Protein AF-A0A2V9DRK5-F1 (afdb_monomer)

Secondary structure (DSSP, 8-state):
-HHHHHHHHHHHHHHHHHHHHHTTPPPPPGGG--HHHHHHHHHT-TTS-HIIIIIHHHHHHHHHHHHHHSTT---TTS--THHHHHHHHHHHHHHHHHHHHHHHGGGS-HHHHHHHHHHHHSPPPPSEEEETTEEEESS-SSHHHHHHHHHHHTTTS-EEHHHHHHHHHHTT--HHHHHHHHHHHTTTEEE-SSSEEEE-HHHHHHHHHHHHHHT-

Radius of gyration: 22.73 Å; Cα contacts (8 Å, |Δi|>4): 234; chains: 1; bounding box: 56×41×62 Å

pLDDT: mean 89.79, std 10.85, range [45.69, 98.06]

Foldseek 3Di:
DLVLLLVLLVLLLVLLCVLCVVLVHHADDDPVHDSVVSLVVLLPSVVDDCCSNPVLSVLSVVSNCLSPPPPPDCPVPDDPCVVVSSVSSLLSSLQSVLSVLVVCCVVDPVVVNVVSSCVSNDDDDPQWDADPNAIEGDLDPALLLRLLLNLLVPPPDWDALVVSLVSSVVNVDDSVRSVVSSVVCVVQWDDPVPRTTHGDPSSNVSNVVSVVVSVD

Structure (mmCIF, N/CA/C/O backbone):
data_AF-A0A2V9DRK5-F1
#
_entry.id   AF-A0A2V9DRK5-F1
#
loop_
_atom_site.group_PDB
_atom_site.id
_atom_site.type_symbol
_atom_site.label_atom_id
_atom_site.label_alt_id
_atom_site.label_comp_id
_atom_site.label_asym_id
_atom_site.label_entity_id
_atom_site.label_seq_id
_atom_site.pdbx_PDB_ins_code
_atom_site.Cartn_x
_atom_site.Cartn_y
_atom_site.Cartn_z
_atom_site.occupancy
_atom_site.B_iso_or_equiv
_atom_site.auth_seq_id
_atom_site.auth_comp_id
_atom_site.auth_asym_id
_atom_site.auth_atom_id
_atom_site.pdbx_PDB_model_num
ATOM 1 N N . TRP A 1 1 ? 6.934 -5.294 0.780 1.00 68.94 1 TRP A N 1
ATOM 2 C CA . TRP A 1 1 ? 5.684 -5.782 1.391 1.00 68.94 1 TRP A CA 1
ATOM 3 C C . TRP A 1 1 ? 5.664 -5.600 2.906 1.00 68.94 1 TRP A C 1
ATOM 5 O O . TRP A 1 1 ? 4.710 -5.016 3.409 1.00 68.94 1 TRP A O 1
ATOM 15 N N . ASP A 1 2 ? 6.739 -5.940 3.618 1.00 67.12 2 ASP A N 1
ATOM 16 C CA . ASP A 1 2 ? 6.848 -5.773 5.083 1.00 67.12 2 ASP A CA 1
ATOM 17 C C . ASP A 1 2 ? 6.562 -4.351 5.584 1.00 67.12 2 ASP A C 1
ATOM 19 O O . ASP A 1 2 ? 5.866 -4.155 6.580 1.00 67.12 2 ASP A O 1
ATOM 23 N N . ASP A 1 3 ? 7.032 -3.333 4.857 1.00 76.12 3 ASP A N 1
ATOM 24 C CA . ASP A 1 3 ? 6.756 -1.930 5.189 1.00 76.12 3 ASP A CA 1
ATOM 25 C C . ASP A 1 3 ? 5.251 -1.597 5.123 1.00 76.12 3 ASP A C 1
ATOM 27 O O . ASP A 1 3 ? 4.743 -0.833 5.946 1.00 76.12 3 ASP A O 1
ATOM 31 N N . ALA A 1 4 ? 4.500 -2.217 4.204 1.00 79.06 4 ALA A N 1
ATOM 32 C CA . ALA A 1 4 ? 3.048 -2.052 4.130 1.00 79.06 4 ALA A CA 1
ATOM 33 C C . ALA A 1 4 ? 2.350 -2.692 5.341 1.00 79.06 4 ALA A C 1
ATOM 35 O O . ALA A 1 4 ? 1.482 -2.056 5.941 1.00 79.06 4 ALA A O 1
ATOM 36 N N . ALA A 1 5 ? 2.770 -3.893 5.753 1.00 81.38 5 ALA A N 1
ATOM 37 C CA . ALA A 1 5 ? 2.249 -4.553 6.949 1.00 81.38 5 ALA A CA 1
ATOM 38 C C . ALA A 1 5 ? 2.547 -3.732 8.220 1.00 81.38 5 ALA A C 1
ATOM 40 O O . ALA A 1 5 ? 1.638 -3.421 8.993 1.00 81.38 5 ALA A O 1
ATOM 41 N N . ALA A 1 6 ? 3.789 -3.264 8.388 1.00 83.88 6 ALA A N 1
ATOM 42 C CA . ALA A 1 6 ? 4.190 -2.423 9.516 1.00 83.88 6 ALA A CA 1
ATOM 43 C C . ALA A 1 6 ? 3.396 -1.103 9.582 1.00 83.88 6 ALA A C 1
ATOM 45 O O . ALA A 1 6 ? 2.960 -0.673 10.657 1.00 83.88 6 ALA A O 1
ATOM 46 N N . LYS A 1 7 ? 3.167 -0.454 8.432 1.00 89.44 7 LYS A N 1
ATOM 47 C CA . LYS A 1 7 ? 2.310 0.739 8.329 1.00 89.44 7 LYS A CA 1
ATOM 48 C C . LYS A 1 7 ? 0.843 0.420 8.630 1.00 89.44 7 LYS A C 1
ATOM 50 O O . LYS A 1 7 ? 0.193 1.214 9.310 1.00 89.44 7 LYS A O 1
ATOM 55 N N . GLY A 1 8 ? 0.344 -0.741 8.206 1.00 91.44 8 GLY A N 1
ATOM 56 C CA . GLY A 1 8 ? -0.994 -1.234 8.538 1.00 91.44 8 GLY A CA 1
ATOM 57 C C . GLY A 1 8 ? -1.207 -1.400 10.044 1.00 91.44 8 GLY A C 1
ATOM 58 O O . GLY A 1 8 ? -2.211 -0.933 10.582 1.00 91.44 8 GLY A O 1
ATOM 59 N N . GLY A 1 9 ? -0.220 -1.947 10.761 1.00 91.62 9 GLY A N 1
ATOM 60 C CA . GLY A 1 9 ? -0.252 -2.028 12.226 1.00 91.62 9 GLY A CA 1
ATOM 61 C C . GLY A 1 9 ? -0.391 -0.652 12.892 1.00 91.62 9 GLY A C 1
ATOM 62 O O . GLY A 1 9 ? -1.268 -0.446 13.734 1.00 91.62 9 GLY A O 1
ATOM 63 N N . LYS A 1 10 ? 0.405 0.335 12.453 1.00 92.12 10 LYS A N 1
ATOM 64 C CA . LYS A 1 10 ? 0.316 1.727 12.943 1.00 92.12 10 LYS A CA 1
ATOM 65 C C . LYS A 1 10 ? -1.030 2.379 12.622 1.00 92.12 10 LYS A C 1
ATOM 67 O O . LYS A 1 10 ? -1.561 3.118 13.451 1.00 92.12 10 LYS A O 1
ATOM 72 N N . PHE A 1 11 ? -1.585 2.108 11.440 1.00 95.62 11 PHE A N 1
ATOM 73 C CA . PHE A 1 11 ? -2.920 2.566 11.067 1.00 95.62 11 PHE A CA 1
ATOM 74 C C . PHE A 1 11 ? -3.977 2.007 12.025 1.00 95.62 11 PHE A C 1
ATOM 76 O O . PHE A 1 11 ? -4.756 2.780 12.581 1.00 95.62 11 PHE A O 1
ATOM 83 N N . VAL A 1 12 ? -3.960 0.697 12.299 1.00 95.81 12 VAL A N 1
ATOM 84 C CA . VAL A 1 12 ? -4.888 0.078 13.256 1.00 95.81 12 VAL A CA 1
ATOM 85 C C . VAL A 1 12 ? -4.778 0.731 14.634 1.00 95.81 12 VAL A C 1
ATOM 87 O O . VAL A 1 12 ? -5.802 1.044 15.242 1.00 95.81 12 VAL A O 1
ATOM 90 N N . GLU A 1 13 ? -3.568 1.005 15.126 1.00 94.75 13 GLU A N 1
ATOM 91 C CA . GLU A 1 13 ? -3.419 1.713 16.397 1.00 94.75 13 GLU A CA 1
ATOM 92 C C . GLU A 1 13 ? -4.056 3.106 16.383 1.00 94.75 13 GLU A C 1
ATOM 94 O O . GLU A 1 13 ? -4.684 3.504 17.363 1.00 94.75 13 GLU A O 1
ATOM 99 N N . ALA A 1 14 ? -3.893 3.860 15.296 1.00 96.19 14 ALA A N 1
ATOM 100 C CA . ALA A 1 14 ? -4.499 5.180 15.163 1.00 96.19 14 ALA A CA 1
ATOM 101 C C . ALA A 1 14 ? -6.033 5.096 15.180 1.00 96.19 14 ALA A C 1
ATOM 103 O O . ALA A 1 14 ? -6.677 5.868 15.893 1.00 96.19 14 ALA A O 1
ATOM 104 N N . VAL A 1 15 ? -6.611 4.116 14.477 1.00 97.31 15 VAL A N 1
ATOM 105 C CA . VAL A 1 15 ? -8.060 3.865 14.486 1.00 97.31 15 VAL A CA 1
ATOM 106 C C . VAL A 1 15 ? -8.539 3.505 15.891 1.00 97.31 15 VAL A C 1
ATOM 108 O O . VAL A 1 15 ? -9.501 4.096 16.372 1.00 97.31 15 VAL A O 1
ATOM 111 N N . MET A 1 16 ? -7.853 2.601 16.597 1.00 96.62 16 MET A N 1
ATOM 112 C CA . MET A 1 16 ? -8.236 2.217 17.962 1.00 96.62 16 MET A CA 1
ATOM 113 C C . MET A 1 16 ? -8.159 3.388 18.940 1.00 96.62 16 MET A C 1
ATOM 115 O O . MET A 1 16 ? -9.061 3.552 19.756 1.00 96.62 16 MET A O 1
ATOM 119 N N . LYS A 1 17 ? -7.143 4.250 18.828 1.00 96.00 17 LYS A N 1
ATOM 120 C CA . LYS A 1 17 ? -7.058 5.491 19.615 1.00 96.00 17 LYS A CA 1
ATOM 121 C C . LYS A 1 17 ? -8.235 6.423 19.317 1.00 96.00 17 LYS A C 1
ATOM 123 O O . LYS A 1 17 ? -8.829 6.952 20.252 1.00 96.00 17 LYS A O 1
ATOM 128 N N . ALA A 1 18 ? -8.599 6.594 18.045 1.00 96.00 18 ALA A N 1
ATOM 129 C CA . ALA A 1 18 ? -9.729 7.430 17.645 1.00 96.00 18 ALA A CA 1
ATOM 130 C C . ALA A 1 18 ? -11.066 6.890 18.177 1.00 96.00 18 ALA A C 1
ATOM 132 O O . ALA A 1 18 ? -11.845 7.649 18.753 1.00 96.00 18 ALA A O 1
ATOM 133 N N . LEU A 1 19 ? -11.315 5.581 18.048 1.00 96.12 19 LEU A N 1
ATOM 134 C CA . LEU A 1 19 ? -12.522 4.952 18.590 1.00 96.12 19 LEU A CA 1
ATOM 135 C C . LEU A 1 19 ? -12.565 5.021 20.121 1.00 96.12 19 LEU A C 1
ATOM 137 O O . LEU A 1 19 ? -13.629 5.261 20.680 1.00 96.12 19 LEU A O 1
ATOM 141 N N . TRP A 1 20 ? -11.422 4.865 20.794 1.00 96.50 20 TRP A N 1
ATOM 142 C CA . TRP A 1 20 ? -11.323 4.965 22.252 1.00 96.50 20 TRP A CA 1
ATOM 143 C C . TRP A 1 20 ? -11.716 6.354 22.769 1.00 96.50 20 TRP A C 1
ATOM 145 O O . TRP A 1 20 ? -12.521 6.476 23.689 1.00 96.50 20 TRP A O 1
ATOM 155 N N . VAL A 1 21 ? -11.217 7.409 22.117 1.00 96.25 21 VAL A N 1
ATOM 156 C CA . VAL A 1 21 ? -11.625 8.790 22.418 1.00 96.25 21 VAL A CA 1
ATOM 157 C C . VAL A 1 21 ? -13.104 9.005 22.101 1.00 96.25 21 VAL A C 1
ATOM 159 O O . VAL A 1 21 ? -13.814 9.632 22.884 1.00 96.25 21 VAL A O 1
ATOM 162 N N . PHE A 1 22 ? -13.593 8.464 20.982 1.00 94.88 22 PHE A N 1
ATOM 163 C CA . PHE A 1 22 ? -14.999 8.585 20.594 1.00 94.88 22 PHE A CA 1
ATOM 164 C C . PHE A 1 22 ? -15.952 7.960 21.623 1.00 94.88 22 PHE A C 1
ATOM 166 O O . PHE A 1 22 ? -17.026 8.508 21.865 1.00 94.88 22 PHE A O 1
ATOM 173 N N . VAL A 1 23 ? -15.556 6.857 22.269 1.00 95.62 23 VAL A N 1
ATOM 174 C CA . VAL A 1 23 ? -16.352 6.243 23.346 1.00 95.62 23 VAL A CA 1
ATOM 175 C C . VAL A 1 23 ? -16.212 6.944 24.705 1.00 95.62 23 VAL A C 1
ATOM 177 O O . VAL A 1 23 ? -16.750 6.463 25.703 1.00 95.62 23 VAL A O 1
ATOM 180 N N . GLY A 1 24 ? -15.537 8.097 24.741 1.00 94.88 24 GLY A N 1
ATOM 181 C CA . GLY A 1 24 ? -15.413 8.966 25.911 1.00 94.88 24 GLY A CA 1
ATOM 182 C C . GLY A 1 24 ? -14.248 8.630 26.841 1.00 94.88 24 GLY A C 1
ATOM 183 O O . GLY A 1 24 ? -14.149 9.224 27.913 1.00 94.88 24 GLY A O 1
ATOM 184 N N . ASP A 1 25 ? -13.362 7.708 26.458 1.00 95.56 25 ASP A N 1
ATOM 185 C CA . ASP A 1 25 ? -12.227 7.308 27.285 1.00 95.56 25 ASP A CA 1
ATOM 186 C C . ASP A 1 25 ? -10.927 8.038 26.895 1.00 95.56 25 ASP A C 1
ATOM 188 O O . ASP A 1 25 ? -10.762 8.581 25.801 1.00 95.56 25 ASP A O 1
ATOM 192 N N . THR A 1 26 ? -9.951 8.042 27.807 1.00 94.75 26 THR A N 1
ATOM 193 C CA . THR A 1 26 ? -8.624 8.636 27.571 1.00 94.75 26 THR A CA 1
ATOM 194 C C . THR A 1 26 ? -7.626 7.573 27.126 1.00 94.75 26 THR A C 1
ATOM 196 O O . THR A 1 26 ? -7.505 6.521 27.755 1.00 94.75 26 THR A O 1
ATOM 199 N N . VAL A 1 27 ? -6.880 7.848 26.053 1.00 93.75 27 VAL A N 1
ATOM 200 C CA . VAL A 1 27 ? -5.883 6.916 25.503 1.00 93.75 27 VAL A CA 1
ATOM 201 C C . VAL A 1 27 ? -4.754 6.669 26.518 1.00 93.75 27 VAL A C 1
ATOM 203 O O . VAL A 1 27 ? -4.094 7.629 26.933 1.00 93.75 27 VAL A O 1
ATOM 206 N N . PRO A 1 28 ? -4.471 5.403 26.892 1.00 91.56 28 PRO A N 1
ATOM 207 C CA . PRO A 1 28 ? -3.333 5.071 27.744 1.00 91.56 28 PRO A CA 1
ATOM 208 C C . PRO A 1 28 ? -2.002 5.485 27.102 1.00 91.56 28 PRO A C 1
ATOM 210 O O . PRO A 1 28 ? -1.814 5.352 25.893 1.00 91.56 28 PRO A O 1
ATOM 213 N N . LYS A 1 29 ? -1.051 5.968 27.907 1.00 90.00 29 LYS A N 1
ATOM 214 C CA . LYS A 1 29 ? 0.260 6.429 27.419 1.00 90.00 29 LYS A CA 1
ATOM 215 C C . LYS A 1 29 ? 1.316 5.322 27.474 1.00 90.00 29 LYS A C 1
ATOM 217 O O . LYS A 1 29 ? 1.324 4.490 28.382 1.00 90.00 29 LYS A O 1
ATOM 222 N N . GLY A 1 30 ? 2.262 5.364 26.536 1.00 86.12 30 GLY A N 1
ATOM 223 C CA . GLY A 1 30 ? 3.444 4.498 26.529 1.00 86.12 30 GLY A CA 1
ATOM 224 C C . GLY A 1 30 ? 3.096 3.006 26.553 1.00 86.12 30 GLY A C 1
ATOM 225 O O . GLY A 1 30 ? 2.190 2.562 25.855 1.00 86.12 30 GLY A O 1
ATOM 226 N N . LYS A 1 31 ? 3.798 2.235 27.393 1.00 85.25 31 LYS A N 1
ATOM 227 C CA . LYS A 1 31 ? 3.650 0.769 27.500 1.00 85.25 31 LYS A CA 1
ATOM 228 C C . LYS A 1 31 ? 2.278 0.297 28.008 1.00 85.25 31 LYS A C 1
ATOM 230 O O . LYS A 1 31 ? 1.982 -0.891 27.921 1.00 85.25 31 LYS A O 1
ATOM 235 N N . ALA A 1 32 ? 1.457 1.196 28.554 1.00 87.25 32 ALA A N 1
ATOM 236 C CA . ALA A 1 32 ? 0.099 0.861 28.980 1.00 87.25 32 ALA A CA 1
ATOM 237 C C . ALA A 1 32 ? -0.864 0.708 27.790 1.00 87.25 32 ALA A C 1
ATOM 239 O O . ALA A 1 32 ? -1.898 0.054 27.920 1.00 87.25 32 ALA A O 1
ATOM 240 N N . TYR A 1 33 ? -0.536 1.290 26.631 1.00 91.44 33 TYR A N 1
ATOM 241 C CA . TYR A 1 33 ? -1.340 1.145 25.425 1.00 91.44 33 TYR A CA 1
ATOM 242 C C . TYR A 1 33 ? -1.210 -0.270 24.852 1.00 91.44 33 TYR A C 1
ATOM 244 O O . TYR A 1 33 ? -0.110 -0.733 24.553 1.00 91.44 33 TYR A O 1
ATOM 252 N N . LYS A 1 34 ? -2.348 -0.946 24.666 1.00 91.31 34 LYS A N 1
ATOM 253 C CA . LYS A 1 34 ? -2.433 -2.258 24.015 1.00 91.31 34 LYS A CA 1
ATOM 254 C C . LYS A 1 34 ? -3.659 -2.289 23.107 1.00 91.31 34 LYS A C 1
ATOM 256 O O . LYS A 1 34 ? -4.781 -2.286 23.611 1.00 91.31 34 LYS A O 1
ATOM 261 N N . ALA A 1 35 ? -3.448 -2.349 21.790 1.00 90.75 35 ALA A N 1
ATOM 262 C CA . ALA A 1 35 ? -4.527 -2.303 20.799 1.00 90.75 35 ALA A CA 1
ATOM 263 C C . ALA A 1 35 ? -5.592 -3.391 21.036 1.00 90.75 35 ALA A C 1
ATOM 265 O O . ALA A 1 35 ? -6.774 -3.073 21.096 1.00 90.75 35 ALA A O 1
ATOM 266 N N . GLY A 1 36 ? -5.175 -4.641 21.282 1.00 91.50 36 GLY A N 1
ATOM 267 C CA . GLY A 1 36 ? -6.102 -5.744 21.573 1.00 91.50 36 GLY A CA 1
ATOM 268 C C . GLY A 1 36 ? -6.971 -5.509 22.815 1.00 91.50 36 GLY A C 1
ATOM 269 O O . GLY A 1 36 ? -8.172 -5.736 22.770 1.00 91.50 36 GLY A O 1
ATOM 270 N N . SER A 1 37 ? -6.398 -4.954 23.890 1.00 92.69 37 SER A N 1
ATOM 271 C CA . SER A 1 37 ? -7.159 -4.632 25.110 1.00 92.69 37 SER A CA 1
ATOM 272 C C . SER A 1 37 ? -8.201 -3.537 24.865 1.00 92.69 37 SER A C 1
ATOM 274 O O . SER A 1 37 ? -9.320 -3.622 25.362 1.00 92.69 37 SER A O 1
ATOM 276 N N . ILE A 1 38 ? -7.858 -2.525 24.064 1.00 94.69 38 ILE A N 1
ATOM 277 C CA . ILE A 1 38 ? -8.803 -1.476 23.662 1.00 94.69 38 ILE A CA 1
ATOM 278 C C . ILE A 1 38 ? -9.940 -2.066 22.821 1.00 94.69 38 ILE A C 1
ATOM 280 O O . ILE A 1 38 ? -11.097 -1.745 23.078 1.00 94.69 38 ILE A O 1
ATOM 284 N N . MET A 1 39 ? -9.639 -2.956 21.868 1.00 94.81 39 MET A N 1
ATOM 285 C CA . MET A 1 39 ? -10.661 -3.640 21.061 1.00 94.81 39 MET A CA 1
ATOM 286 C C . MET A 1 39 ? -11.663 -4.395 21.945 1.00 94.81 39 MET A C 1
ATOM 288 O O . MET A 1 39 ? -12.872 -4.262 21.754 1.00 94.81 39 MET A O 1
ATOM 292 N N . ASP A 1 40 ? -11.169 -5.139 22.937 1.00 95.25 40 ASP A N 1
ATOM 293 C CA . ASP A 1 40 ? -12.010 -5.923 23.848 1.00 95.25 40 ASP A CA 1
ATOM 294 C C . ASP A 1 40 ? -12.864 -5.029 24.756 1.00 95.25 40 ASP A C 1
ATOM 296 O O . ASP A 1 40 ? -14.047 -5.292 24.975 1.00 95.25 40 ASP A O 1
ATOM 300 N N . GLN A 1 41 ? -12.301 -3.920 25.237 1.00 95.62 41 GLN A N 1
ATOM 301 C CA . GLN A 1 41 ? -13.032 -2.971 26.075 1.00 95.62 41 GLN A CA 1
ATOM 302 C C . GLN A 1 41 ? -14.116 -2.227 25.286 1.00 95.62 41 GLN A C 1
ATOM 304 O O . GLN A 1 41 ? -15.250 -2.122 25.759 1.00 95.62 41 GLN A O 1
ATOM 309 N N . ILE A 1 42 ? -13.815 -1.767 24.067 1.00 95.81 42 ILE A N 1
ATOM 310 C CA . ILE A 1 42 ? -14.774 -1.094 23.175 1.00 95.81 42 ILE A CA 1
ATOM 311 C C . ILE A 1 42 ? -15.986 -1.991 22.883 1.00 95.81 42 ILE A C 1
ATOM 313 O O . ILE A 1 42 ? -17.120 -1.503 22.873 1.00 95.81 42 ILE A O 1
ATOM 317 N N . ALA A 1 43 ? -15.781 -3.302 22.721 1.00 95.44 43 ALA A N 1
ATOM 318 C CA . ALA A 1 43 ? -16.864 -4.251 22.470 1.00 95.44 43 ALA A CA 1
ATOM 319 C C . ALA A 1 43 ? -17.947 -4.234 23.566 1.00 95.44 43 ALA A C 1
ATOM 321 O O . ALA A 1 43 ? -19.134 -4.400 23.263 1.00 95.44 43 ALA A O 1
ATOM 322 N N . SER A 1 44 ? -17.557 -3.961 24.818 1.00 94.69 44 SER A N 1
ATOM 323 C CA . SER A 1 44 ? -18.460 -3.924 25.977 1.00 94.69 44 SER A CA 1
ATOM 324 C C . SER A 1 44 ? -19.235 -2.608 26.149 1.00 94.69 44 SER A C 1
ATOM 326 O O . SER A 1 44 ? -20.158 -2.538 26.959 1.00 94.69 44 SER A O 1
ATOM 328 N N . LYS A 1 45 ? -18.926 -1.559 25.373 1.00 95.19 45 LYS A N 1
ATOM 329 C CA . LYS A 1 45 ? -19.517 -0.214 25.513 1.00 95.19 45 LYS A CA 1
ATOM 330 C C . LYS A 1 45 ? -20.933 -0.107 24.925 1.00 95.19 45 LYS A C 1
ATOM 332 O O . LYS A 1 45 ? -21.168 0.736 24.073 1.00 95.19 45 LYS A O 1
ATOM 337 N N . ALA A 1 46 ? -21.887 -0.934 25.358 1.00 93.81 46 ALA A N 1
ATOM 338 C CA . ALA A 1 46 ? -23.202 -1.160 24.727 1.00 93.81 46 ALA A CA 1
ATOM 339 C C . ALA A 1 46 ? -24.006 0.085 24.275 1.00 93.81 46 ALA A C 1
ATOM 341 O O . ALA A 1 46 ? -24.802 -0.026 23.347 1.00 93.81 46 ALA A O 1
ATOM 342 N N . ALA A 1 47 ? -23.777 1.261 24.872 1.00 95.31 47 ALA A N 1
ATOM 343 C CA . ALA A 1 47 ? -24.380 2.534 24.467 1.00 95.31 47 ALA A CA 1
ATOM 344 C C . ALA A 1 47 ? -23.995 3.010 23.046 1.00 95.31 47 ALA A C 1
ATOM 346 O O . ALA A 1 47 ? -24.676 3.867 22.485 1.00 95.31 47 ALA A O 1
ATOM 347 N N . PHE A 1 48 ? -22.920 2.482 22.454 1.00 95.81 48 PHE A N 1
ATOM 348 C CA . PHE A 1 48 ? -22.450 2.889 21.126 1.00 95.81 48 PHE A CA 1
ATOM 349 C C . PHE A 1 48 ? -22.962 1.963 20.006 1.00 95.81 48 PHE A C 1
ATOM 351 O O . PHE A 1 48 ? -23.328 0.814 20.260 1.00 95.81 48 PHE A O 1
ATOM 358 N N . PRO A 1 49 ? -22.984 2.408 18.738 1.00 94.69 49 PRO A N 1
ATOM 359 C CA . PRO A 1 49 ? -23.412 1.571 17.618 1.00 94.69 49 PRO A CA 1
ATOM 360 C C . PRO A 1 49 ? -22.514 0.346 17.402 1.00 94.69 49 PRO A C 1
ATOM 362 O O . PRO A 1 49 ? -21.307 0.391 17.645 1.00 94.69 49 PRO A O 1
ATOM 365 N N . GLU A 1 50 ? -23.081 -0.734 16.860 1.00 94.88 50 GLU A N 1
ATOM 366 C CA . GLU A 1 50 ? -22.347 -1.978 16.591 1.00 94.88 50 GLU A CA 1
ATOM 367 C C . GLU A 1 50 ? -21.122 -1.771 15.694 1.00 94.88 50 GLU A C 1
ATOM 369 O O . GLU A 1 50 ? -20.062 -2.326 15.975 1.00 94.88 50 GLU A O 1
ATOM 374 N N . ARG A 1 51 ? -21.220 -0.905 14.678 1.00 94.62 51 ARG A N 1
ATOM 375 C CA . ARG A 1 51 ? -20.090 -0.609 13.784 1.00 94.62 51 ARG A CA 1
ATOM 376 C C . ARG A 1 51 ? -18.849 -0.091 14.518 1.00 94.62 51 ARG A C 1
ATOM 378 O O . ARG A 1 51 ? -17.733 -0.438 14.147 1.00 94.62 51 ARG A O 1
ATOM 385 N N . ILE A 1 52 ? -19.054 0.681 15.589 1.00 95.81 52 ILE A N 1
ATOM 386 C CA . ILE A 1 52 ? -17.994 1.231 16.446 1.00 95.81 52 ILE A CA 1
ATOM 387 C C . ILE A 1 52 ? -17.479 0.178 17.421 1.00 95.81 52 ILE A C 1
ATOM 389 O O . ILE A 1 52 ? -16.279 0.097 17.660 1.00 95.81 52 ILE A O 1
ATOM 393 N N . ARG A 1 53 ? -18.383 -0.633 17.978 1.00 96.25 53 ARG A N 1
ATOM 394 C CA . ARG A 1 53 ? -18.042 -1.602 19.024 1.00 96.25 53 ARG A CA 1
ATOM 395 C C . ARG A 1 53 ? -17.429 -2.890 18.504 1.00 96.25 53 ARG A C 1
ATOM 397 O O . ARG A 1 53 ? -16.580 -3.468 19.169 1.00 96.25 53 ARG A O 1
ATOM 404 N N . LEU A 1 54 ? -17.909 -3.369 17.361 1.00 96.31 54 LEU A N 1
ATOM 405 C CA . LEU A 1 54 ? -17.647 -4.714 16.862 1.00 96.31 54 LEU A CA 1
ATOM 406 C C . LEU A 1 54 ? -17.094 -4.692 15.441 1.00 96.31 54 LEU A C 1
ATOM 408 O O . LEU A 1 54 ? -16.025 -5.249 15.221 1.00 96.31 54 LEU A O 1
ATOM 412 N N . THR A 1 55 ? -17.776 -4.060 14.482 1.00 97.06 55 THR A N 1
ATOM 413 C CA . THR A 1 55 ? -17.425 -4.216 13.059 1.00 97.06 55 THR A CA 1
ATOM 414 C C . THR A 1 55 ? -16.036 -3.665 12.734 1.00 97.06 55 THR A C 1
ATOM 416 O O . THR A 1 55 ? -15.184 -4.420 12.265 1.00 97.06 55 THR A O 1
ATOM 419 N N . ILE A 1 56 ? -15.770 -2.386 13.035 1.00 97.44 56 ILE A N 1
ATOM 420 C CA . ILE A 1 56 ? -14.447 -1.786 12.806 1.00 97.44 56 ILE A CA 1
ATOM 421 C C . ILE A 1 56 ? -13.373 -2.482 13.667 1.00 97.44 56 ILE A C 1
ATOM 423 O O . ILE A 1 56 ? -12.365 -2.907 13.100 1.00 97.44 56 ILE A O 1
ATOM 427 N N . PRO A 1 57 ? -13.556 -2.687 14.992 1.00 97.50 57 PRO A N 1
ATOM 428 C CA . PRO A 1 57 ? -12.548 -3.365 15.810 1.00 97.50 57 PRO A CA 1
ATOM 429 C C . PRO A 1 57 ? -12.203 -4.788 15.359 1.00 97.50 57 PRO A C 1
ATOM 431 O O . PRO A 1 57 ? -11.035 -5.162 15.408 1.00 97.50 57 PRO A O 1
ATOM 434 N N . ARG A 1 58 ? -13.172 -5.584 14.883 1.00 97.50 58 ARG A N 1
ATOM 435 C CA . ARG A 1 58 ? -12.913 -6.944 14.373 1.00 97.50 58 ARG A CA 1
ATOM 436 C C . ARG A 1 58 ? -12.100 -6.928 13.081 1.00 97.50 58 ARG A C 1
ATOM 438 O O . ARG A 1 58 ? -11.163 -7.712 12.959 1.00 97.50 58 ARG A O 1
ATOM 445 N N . ALA A 1 59 ? -12.408 -6.016 12.157 1.00 97.56 59 ALA A N 1
ATOM 446 C CA . ALA A 1 59 ? -11.606 -5.822 10.950 1.00 97.56 59 ALA A CA 1
ATOM 447 C C . ALA A 1 59 ? -10.169 -5.395 11.304 1.00 97.56 59 ALA A C 1
ATOM 449 O O . ALA A 1 59 ? -9.198 -5.969 10.812 1.00 97.56 59 ALA A O 1
ATOM 450 N N . CYS A 1 60 ? -10.028 -4.448 12.235 1.00 96.69 60 CYS A N 1
ATOM 451 C CA . CYS A 1 60 ? -8.733 -4.021 12.751 1.00 96.69 60 CYS A CA 1
ATOM 452 C C . CYS A 1 60 ? -7.955 -5.156 13.427 1.00 96.69 60 CYS A C 1
ATOM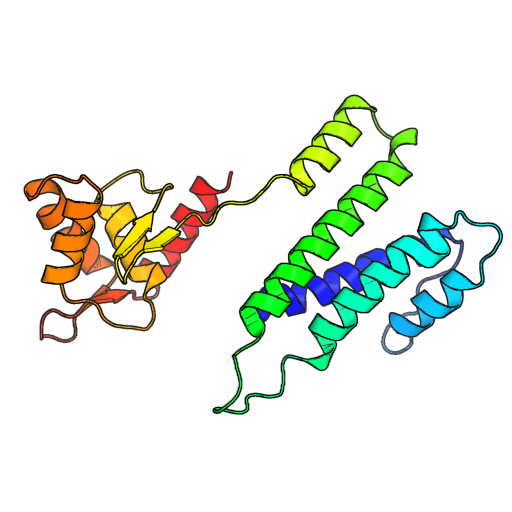 454 O O . CYS A 1 60 ? -6.750 -5.249 13.219 1.00 96.69 60 CYS A O 1
ATOM 456 N N . ARG A 1 61 ? -8.614 -6.022 14.206 1.00 95.69 61 ARG A N 1
ATOM 457 C CA . ARG A 1 61 ? -7.980 -7.182 14.851 1.00 95.69 61 ARG A CA 1
ATOM 458 C C . ARG A 1 61 ? -7.358 -8.116 13.819 1.00 95.69 61 ARG A C 1
ATOM 460 O O . ARG A 1 61 ? -6.182 -8.435 13.939 1.00 95.69 61 ARG A O 1
ATOM 467 N N . PHE A 1 62 ? -8.117 -8.472 12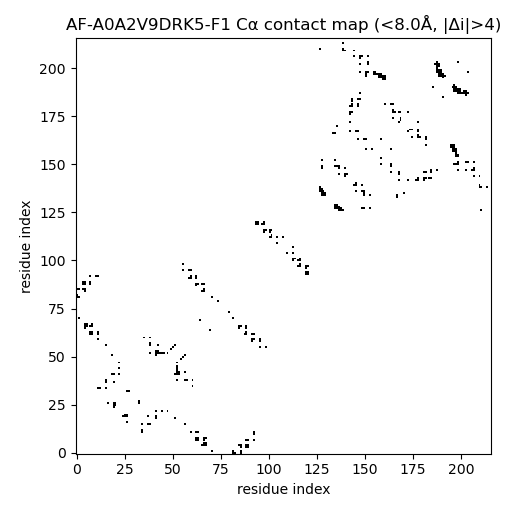.784 1.00 94.94 62 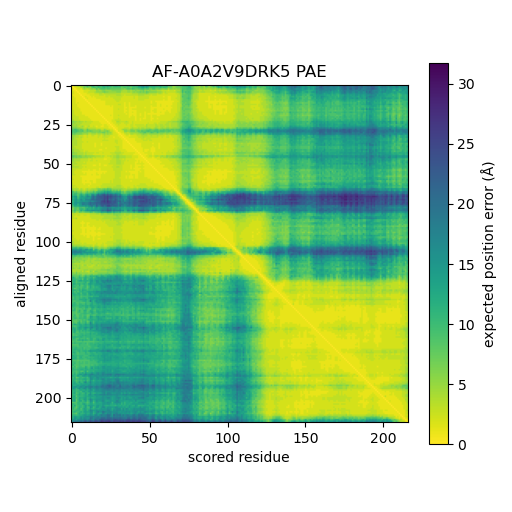PHE A N 1
ATOM 468 C CA . PHE A 1 62 ? -7.633 -9.327 11.702 1.00 94.94 62 PHE A CA 1
ATOM 469 C C . PHE A 1 62 ? -6.394 -8.737 11.004 1.00 94.94 62 PHE A C 1
ATOM 471 O O . PHE A 1 62 ? -5.367 -9.405 10.905 1.00 94.94 62 PHE A O 1
ATOM 478 N N . ALA A 1 63 ? -6.444 -7.464 10.594 1.00 93.62 63 ALA A N 1
ATOM 479 C CA . ALA A 1 63 ? -5.297 -6.810 9.958 1.00 93.62 63 ALA A CA 1
ATOM 480 C C . ALA A 1 63 ? -4.087 -6.680 10.901 1.00 93.62 63 ALA A C 1
ATOM 482 O O . ALA A 1 63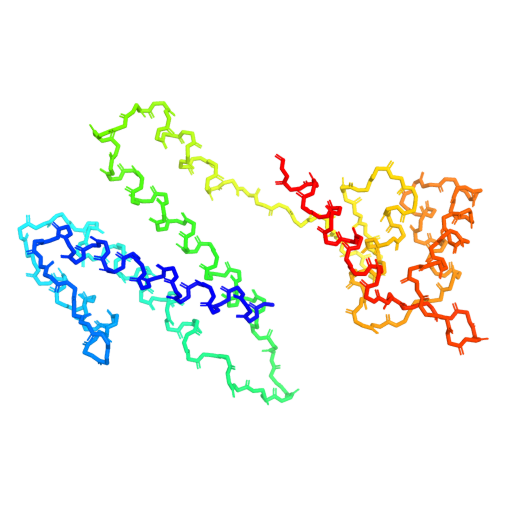 ? -2.945 -6.841 10.474 1.00 93.62 63 ALA A O 1
ATOM 483 N N . TYR A 1 64 ? -4.328 -6.394 12.182 1.00 91.81 64 TYR A N 1
ATOM 484 C CA . TYR A 1 64 ? -3.267 -6.229 13.171 1.00 91.81 64 TYR A CA 1
ATOM 485 C C . TYR A 1 64 ? -2.553 -7.542 13.474 1.00 91.81 64 TYR A C 1
ATOM 487 O O . TYR A 1 64 ? -1.334 -7.542 13.555 1.00 91.81 64 TYR A O 1
ATOM 495 N N . GLU A 1 65 ? -3.282 -8.654 13.596 1.00 89.25 65 GLU A N 1
ATOM 496 C CA . GLU A 1 65 ? -2.690 -9.974 13.843 1.00 89.25 65 GLU A CA 1
ATOM 497 C C . GLU A 1 65 ? -1.784 -10.421 12.691 1.00 89.25 65 GLU A C 1
ATOM 499 O O . GLU A 1 65 ? -0.711 -10.969 12.940 1.00 89.25 65 GLU A O 1
ATOM 504 N N . ILE A 1 66 ? -2.166 -10.135 11.443 1.00 88.12 66 ILE A N 1
ATOM 505 C CA . ILE A 1 66 ? -1.311 -10.374 10.274 1.00 88.12 66 ILE A CA 1
ATOM 506 C C . ILE A 1 66 ? -0.060 -9.491 10.351 1.00 88.12 66 ILE A C 1
ATOM 508 O O . ILE A 1 66 ? 1.061 -9.997 10.327 1.00 88.12 66 ILE A O 1
ATOM 512 N N . ALA A 1 67 ? -0.244 -8.180 10.536 1.00 82.25 67 ALA A N 1
ATOM 513 C CA . ALA A 1 67 ? 0.852 -7.216 10.588 1.00 82.25 67 ALA A CA 1
ATOM 514 C C . ALA A 1 67 ? 1.830 -7.438 11.757 1.00 82.25 67 ALA A C 1
ATOM 516 O O . ALA A 1 67 ? 3.013 -7.128 11.627 1.00 82.25 67 ALA A O 1
ATOM 517 N N . SER A 1 68 ? 1.355 -7.935 12.904 1.00 74.75 68 SER A N 1
ATOM 518 C CA . SER A 1 68 ? 2.162 -8.077 14.120 1.00 74.75 68 SER A CA 1
ATOM 519 C C . SER A 1 68 ? 2.821 -9.444 14.273 1.00 74.75 68 SER A C 1
ATOM 521 O O . SER A 1 68 ? 3.875 -9.522 14.897 1.00 74.75 68 SER A O 1
ATOM 523 N N . ASN A 1 69 ? 2.206 -10.519 13.763 1.00 69.00 69 ASN A N 1
ATOM 524 C CA . ASN A 1 69 ? 2.605 -11.888 14.117 1.00 69.00 69 ASN A CA 1
ATOM 525 C C . ASN A 1 69 ? 3.281 -12.664 12.980 1.00 69.00 69 ASN A C 1
ATOM 527 O O . ASN A 1 69 ? 3.837 -13.727 13.250 1.00 69.00 69 ASN A O 1
ATOM 531 N N . ARG A 1 70 ? 3.229 -12.182 11.730 1.00 67.31 70 ARG A N 1
ATOM 532 C CA . ARG A 1 70 ? 3.697 -12.954 10.562 1.00 67.31 70 ARG A CA 1
ATOM 533 C C . ARG A 1 70 ? 5.007 -12.483 9.930 1.00 67.31 70 ARG A C 1
ATOM 535 O O . ARG A 1 70 ? 5.598 -13.235 9.174 1.00 67.31 70 ARG A O 1
ATOM 542 N N . GLY A 1 71 ? 5.548 -11.330 10.322 1.00 56.06 71 GLY A N 1
ATOM 543 C CA . GLY A 1 71 ? 6.790 -10.786 9.745 1.00 56.06 71 GLY A CA 1
ATOM 544 C C . GLY A 1 71 ? 8.113 -11.405 10.230 1.00 56.06 71 GLY A C 1
ATOM 545 O O . GLY A 1 71 ? 9.137 -10.745 10.111 1.00 56.06 71 GLY A O 1
ATOM 546 N N . ALA A 1 72 ? 8.121 -12.595 10.852 1.00 45.69 72 ALA A N 1
ATOM 547 C CA . ALA A 1 72 ? 9.318 -13.130 11.530 1.00 45.69 72 ALA A CA 1
ATOM 548 C C . ALA A 1 72 ? 9.648 -14.615 11.275 1.00 45.69 72 ALA A C 1
ATOM 550 O O . ALA A 1 72 ? 10.636 -15.107 11.821 1.00 45.69 72 ALA A O 1
ATOM 551 N N . ARG A 1 73 ? 8.858 -15.347 10.478 1.00 49.56 73 ARG A N 1
ATOM 552 C CA . ARG A 1 73 ? 9.169 -16.740 10.111 1.00 49.56 73 ARG A CA 1
ATOM 553 C C . ARG A 1 73 ? 9.533 -16.809 8.635 1.00 49.56 73 ARG A C 1
ATOM 555 O O . ARG A 1 73 ? 8.661 -16.898 7.784 1.00 49.56 73 ARG A O 1
ATOM 562 N N . HIS A 1 74 ? 10.830 -16.723 8.359 1.00 50.44 74 HIS A N 1
ATOM 563 C CA . HIS A 1 74 ? 11.395 -17.056 7.057 1.00 50.44 74 HIS A CA 1
ATOM 564 C C . HIS A 1 74 ? 11.799 -18.532 7.083 1.00 50.44 74 HIS A C 1
ATOM 566 O O . HIS A 1 74 ? 12.961 -18.844 7.338 1.00 50.44 74 HIS A O 1
ATOM 572 N N . ASP A 1 75 ? 10.843 -19.436 6.880 1.00 53.78 75 ASP A N 1
ATOM 573 C CA . ASP A 1 75 ? 11.178 -20.807 6.499 1.00 53.78 75 ASP A CA 1
ATOM 574 C C . ASP A 1 75 ? 11.374 -20.825 4.980 1.00 53.78 75 ASP A C 1
ATOM 576 O O . ASP A 1 75 ? 10.482 -20.454 4.221 1.00 53.78 75 ASP A O 1
ATOM 580 N N . ALA A 1 76 ? 12.577 -21.196 4.535 1.00 54.00 76 ALA A N 1
ATOM 581 C CA . ALA A 1 76 ? 12.983 -21.123 3.127 1.00 54.00 76 ALA A CA 1
ATOM 582 C C . ALA A 1 76 ? 12.169 -22.045 2.194 1.00 54.00 76 ALA A C 1
ATOM 584 O O . ALA A 1 76 ? 12.204 -21.859 0.980 1.00 54.00 76 ALA A O 1
ATOM 585 N N . ASP A 1 77 ? 11.434 -23.002 2.768 1.00 56.00 77 ASP A N 1
ATOM 586 C CA . ASP A 1 77 ? 10.602 -23.977 2.059 1.00 56.00 77 ASP A CA 1
ATOM 587 C C . ASP A 1 77 ? 9.096 -23.622 2.086 1.00 56.00 77 ASP A C 1
ATOM 589 O O . ASP A 1 77 ? 8.269 -24.397 1.601 1.00 56.00 77 ASP A O 1
ATOM 593 N N . GLU A 1 78 ? 8.711 -22.468 2.649 1.00 61.44 78 GLU A N 1
ATOM 594 C CA . GLU A 1 78 ? 7.320 -21.999 2.693 1.00 61.44 78 GLU A CA 1
ATOM 595 C C . GLU A 1 78 ? 7.035 -20.908 1.648 1.00 61.44 78 GLU A C 1
ATOM 597 O O . GLU A 1 78 ? 7.915 -20.166 1.212 1.00 61.44 78 GLU A O 1
ATOM 602 N N . ILE A 1 79 ? 5.766 -20.793 1.239 1.00 62.03 79 ILE A N 1
ATOM 603 C CA . ILE A 1 79 ? 5.317 -19.708 0.358 1.00 62.03 79 ILE A CA 1
ATOM 604 C C . ILE A 1 79 ? 5.504 -18.385 1.100 1.00 62.03 79 ILE A C 1
ATOM 606 O O . ILE A 1 79 ? 4.924 -18.187 2.170 1.00 62.03 79 ILE A O 1
ATOM 610 N N . GLU A 1 80 ? 6.259 -17.459 0.506 1.00 61.84 80 GLU A N 1
ATOM 611 C CA . GLU A 1 80 ? 6.445 -16.116 1.046 1.00 61.84 80 GLU A CA 1
ATOM 612 C C . GLU A 1 80 ? 5.105 -15.358 1.035 1.00 61.84 80 GLU A C 1
ATOM 614 O O . GLU A 1 80 ? 4.703 -14.727 0.060 1.00 61.84 80 GLU A O 1
ATOM 619 N N . ALA A 1 81 ? 4.380 -15.437 2.152 1.00 66.44 81 ALA A N 1
ATOM 620 C CA . ALA A 1 81 ? 3.047 -14.865 2.326 1.00 66.44 81 ALA A CA 1
ATOM 621 C C . ALA A 1 81 ? 3.027 -13.325 2.344 1.00 66.44 81 ALA A C 1
ATOM 623 O O . ALA A 1 81 ? 1.958 -12.733 2.486 1.00 66.44 81 ALA A O 1
ATOM 624 N N . ASN A 1 82 ? 4.176 -12.663 2.186 1.00 73.31 82 ASN A N 1
ATOM 625 C CA . ASN A 1 82 ? 4.336 -11.223 2.364 1.00 73.31 82 ASN A CA 1
ATOM 626 C C . ASN A 1 82 ? 3.438 -10.399 1.429 1.00 73.31 82 ASN A C 1
ATOM 628 O O . ASN A 1 82 ? 2.841 -9.415 1.868 1.00 73.31 82 ASN A O 1
ATOM 632 N N . GLU A 1 83 ? 3.292 -10.798 0.162 1.00 77.38 83 GLU A N 1
ATOM 633 C CA . GLU A 1 83 ? 2.385 -10.125 -0.777 1.00 77.38 83 GLU A CA 1
ATOM 634 C C . GLU A 1 83 ? 0.909 -10.356 -0.419 1.00 77.38 83 GLU A C 1
ATOM 636 O O . GLU A 1 83 ? 0.123 -9.405 -0.393 1.00 77.38 83 GLU A O 1
ATOM 641 N N . MET A 1 84 ? 0.532 -11.594 -0.087 1.00 83.44 84 MET A N 1
ATOM 642 C CA . MET A 1 84 ? -0.831 -11.945 0.331 1.00 83.44 84 MET A CA 1
ATOM 643 C C . MET A 1 84 ? -1.242 -11.158 1.585 1.00 83.44 84 MET A C 1
ATOM 645 O O . MET A 1 84 ? -2.304 -10.527 1.620 1.00 83.44 84 MET A O 1
ATOM 649 N N . ASP A 1 85 ? -0.378 -11.163 2.597 1.00 86.75 85 ASP A N 1
ATOM 650 C CA . ASP A 1 85 ? -0.585 -10.497 3.877 1.00 86.75 85 ASP A CA 1
ATOM 651 C C . ASP A 1 85 ? -0.636 -8.972 3.697 1.00 86.75 85 ASP A C 1
ATOM 653 O O . ASP A 1 85 ? -1.539 -8.306 4.211 1.00 86.75 85 ASP A O 1
ATOM 657 N N . ALA A 1 86 ? 0.271 -8.391 2.908 1.00 84.69 86 ALA A N 1
ATOM 658 C CA . ALA A 1 86 ? 0.242 -6.959 2.634 1.00 84.69 86 ALA A CA 1
ATOM 659 C C . ALA A 1 86 ? -1.005 -6.544 1.838 1.00 84.69 86 ALA A C 1
ATOM 661 O O . ALA A 1 86 ? -1.620 -5.522 2.156 1.00 84.69 86 ALA A O 1
ATOM 662 N N . THR A 1 87 ? -1.418 -7.342 0.850 1.00 86.81 87 THR A N 1
ATOM 663 C CA . THR A 1 87 ? -2.619 -7.085 0.044 1.00 86.81 87 THR A CA 1
ATOM 664 C C . THR A 1 87 ? -3.862 -7.035 0.923 1.00 86.81 87 THR A C 1
ATOM 666 O O . THR A 1 87 ? -4.634 -6.071 0.858 1.00 86.81 87 THR A O 1
ATOM 669 N N . VAL A 1 88 ? -4.044 -8.027 1.801 1.00 91.25 88 VAL A N 1
ATOM 670 C CA . VAL A 1 88 ? -5.225 -8.070 2.667 1.00 91.25 88 VAL A CA 1
ATOM 671 C C . VAL A 1 88 ? -5.191 -6.974 3.736 1.00 91.25 88 VAL A C 1
ATOM 673 O O . VAL A 1 88 ? -6.217 -6.340 3.988 1.00 91.25 88 VAL A O 1
ATOM 676 N N . VAL A 1 89 ? -4.024 -6.670 4.315 1.00 92.12 89 VAL A N 1
ATOM 677 C CA . VAL A 1 89 ? -3.879 -5.581 5.294 1.00 92.12 89 VAL A CA 1
ATOM 678 C C . VAL A 1 89 ? -4.228 -4.233 4.664 1.00 92.12 89 VAL A C 1
ATOM 680 O O . VAL A 1 89 ? -4.997 -3.470 5.253 1.00 92.12 89 VAL A O 1
ATOM 683 N N . VAL A 1 90 ? -3.728 -3.939 3.459 1.00 91.00 90 VAL A N 1
ATOM 684 C CA . VAL A 1 90 ? -4.032 -2.686 2.747 1.00 91.00 90 VAL A CA 1
ATOM 685 C C . VAL A 1 90 ? -5.523 -2.587 2.422 1.00 91.00 90 VAL A C 1
ATOM 687 O O . VAL A 1 90 ? -6.131 -1.546 2.683 1.00 91.00 90 VAL A O 1
ATOM 690 N N . ALA A 1 91 ? -6.128 -3.665 1.917 1.00 92.94 91 ALA A N 1
ATOM 691 C CA . ALA A 1 91 ? -7.554 -3.698 1.598 1.00 92.94 91 ALA A CA 1
ATOM 692 C C . ALA A 1 91 ? -8.430 -3.466 2.841 1.00 92.94 91 ALA A C 1
ATOM 694 O O . ALA A 1 91 ? -9.363 -2.661 2.808 1.00 92.94 91 ALA A O 1
ATOM 695 N N . VAL A 1 92 ? -8.099 -4.107 3.966 1.00 95.88 92 VAL A N 1
ATOM 696 C CA . VAL A 1 92 ? -8.819 -3.924 5.234 1.00 95.88 92 VAL A CA 1
ATOM 697 C C . VAL A 1 92 ? -8.637 -2.507 5.776 1.00 95.88 92 VAL A C 1
ATOM 699 O O . VAL A 1 92 ? -9.609 -1.911 6.236 1.00 95.88 92 VAL A O 1
ATOM 702 N N . CYS A 1 93 ? -7.437 -1.925 5.692 1.00 95.50 93 CYS A N 1
ATOM 703 C CA . CYS A 1 93 ? -7.208 -0.541 6.118 1.00 95.50 93 CYS A CA 1
ATOM 704 C C . CYS A 1 93 ? -8.036 0.457 5.293 1.00 95.50 93 CYS A C 1
ATOM 706 O O . CYS A 1 93 ? -8.650 1.363 5.862 1.00 95.50 93 CYS A O 1
ATOM 708 N N . ALA A 1 94 ? -8.096 0.275 3.969 1.00 94.75 94 ALA A N 1
ATOM 709 C CA . ALA A 1 94 ? -8.918 1.100 3.086 1.00 94.75 94 ALA A CA 1
ATOM 710 C C . ALA A 1 94 ? -10.409 0.992 3.437 1.00 94.75 94 ALA A C 1
ATOM 712 O O . ALA A 1 94 ? -11.083 2.014 3.583 1.00 94.75 94 ALA A O 1
ATOM 713 N N . TRP A 1 95 ? -10.898 -0.232 3.658 1.00 96.88 95 TRP A N 1
ATOM 714 C CA . TRP A 1 95 ? -12.277 -0.476 4.075 1.00 96.88 95 TRP A CA 1
ATOM 715 C C . TRP A 1 95 ? -12.594 0.161 5.436 1.00 96.88 95 TRP A C 1
ATOM 717 O O . TRP A 1 95 ? -13.601 0.851 5.571 1.00 96.88 95 TRP A O 1
ATOM 727 N N . VAL A 1 96 ? -11.716 0.006 6.435 1.00 97.44 96 VAL A N 1
ATOM 728 C CA . VAL A 1 96 ? -11.881 0.621 7.764 1.00 97.44 96 VAL A CA 1
ATOM 729 C C . VAL A 1 96 ? -11.955 2.143 7.659 1.00 97.44 96 VAL A C 1
ATOM 731 O O . VAL A 1 96 ? -12.820 2.758 8.281 1.00 97.44 96 VAL A O 1
ATOM 734 N N . LEU A 1 97 ? -11.085 2.764 6.860 1.00 95.50 97 LEU A N 1
ATOM 735 C CA . LEU A 1 97 ? -11.112 4.212 6.668 1.00 95.50 97 LEU A CA 1
ATOM 736 C C . LEU A 1 97 ? -12.405 4.665 5.975 1.00 95.50 97 LEU A C 1
ATOM 738 O O . LEU A 1 97 ? -13.009 5.653 6.393 1.00 95.50 97 LEU A O 1
ATOM 742 N N . ALA A 1 98 ? -12.861 3.926 4.961 1.00 94.31 98 ALA A N 1
ATOM 743 C CA . ALA A 1 98 ? -14.129 4.193 4.290 1.00 94.31 98 ALA A CA 1
ATOM 744 C C . ALA A 1 98 ? -15.315 4.087 5.265 1.00 94.31 98 ALA A C 1
ATOM 746 O O . ALA A 1 98 ? -16.200 4.944 5.269 1.00 94.31 98 ALA A O 1
ATOM 747 N N . GLU A 1 99 ? -15.298 3.092 6.150 1.00 95.19 99 GLU A N 1
ATOM 748 C CA . GLU A 1 99 ? -16.313 2.891 7.181 1.00 95.19 99 GLU A CA 1
ATOM 749 C C . GLU A 1 99 ? -16.313 4.032 8.216 1.00 95.19 99 GLU A C 1
ATOM 751 O O . GLU A 1 99 ? -17.374 4.539 8.586 1.00 95.19 99 GLU A O 1
ATOM 756 N N . MET A 1 100 ? -15.136 4.517 8.625 1.00 93.94 100 MET A N 1
ATOM 757 C CA . MET A 1 100 ? -15.015 5.693 9.497 1.00 93.94 100 MET A CA 1
ATOM 758 C C . MET A 1 100 ? -15.562 6.966 8.837 1.00 93.94 100 MET A C 1
ATOM 760 O O . MET A 1 100 ? -16.283 7.725 9.486 1.00 93.94 100 MET A O 1
ATOM 764 N N . VAL A 1 101 ? -15.267 7.196 7.553 1.00 92.44 101 VAL A N 1
ATOM 765 C CA . VAL A 1 101 ? -15.795 8.345 6.791 1.00 92.44 101 VAL A CA 1
ATOM 766 C C . VAL A 1 101 ? -17.312 8.243 6.638 1.00 92.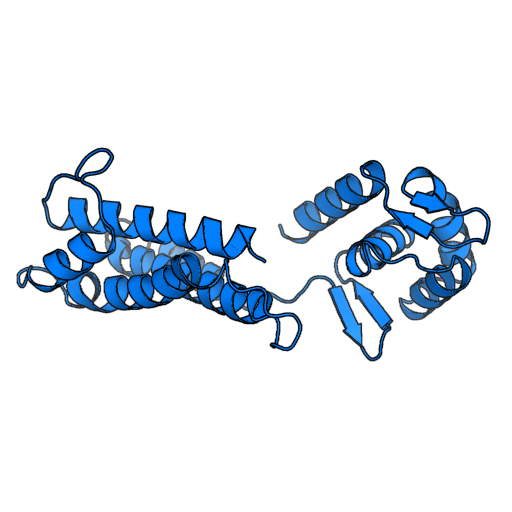44 101 VAL A C 1
ATOM 768 O O . VAL A 1 101 ? -18.023 9.214 6.897 1.00 92.44 101 VAL A O 1
ATOM 771 N N . SER A 1 102 ? -17.818 7.057 6.292 1.00 90.50 102 SER A N 1
ATOM 772 C CA . SER A 1 102 ? -19.253 6.762 6.222 1.00 90.50 102 SER A CA 1
ATOM 773 C C . SER A 1 102 ? -19.953 7.030 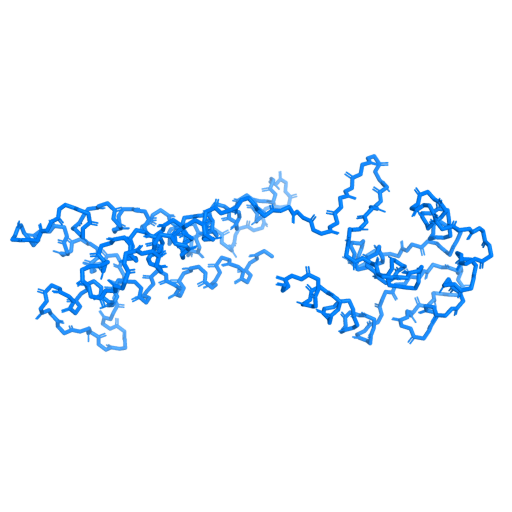7.558 1.00 90.50 102 SER A C 1
ATOM 775 O O . SER A 1 102 ? -21.051 7.581 7.594 1.00 90.50 102 SER A O 1
ATOM 777 N N . PHE A 1 103 ? -19.321 6.693 8.684 1.00 90.12 103 PHE A N 1
ATOM 778 C CA . PHE A 1 103 ? -19.857 7.001 10.008 1.00 90.12 103 PHE A CA 1
ATOM 779 C C . PHE A 1 103 ? -19.854 8.499 10.324 1.00 90.12 103 PHE A C 1
ATOM 781 O O . PHE A 1 103 ? -20.845 9.027 10.832 1.00 90.12 103 PHE A O 1
ATOM 788 N N . ALA A 1 104 ? -18.767 9.190 9.986 1.00 86.75 104 ALA A N 1
ATOM 789 C CA . ALA A 1 104 ? -18.584 10.613 10.248 1.00 86.75 104 ALA A CA 1
ATOM 790 C C . ALA A 1 104 ? -19.358 11.531 9.282 1.00 86.75 104 ALA A C 1
ATOM 792 O O . ALA A 1 104 ? -19.329 12.749 9.459 1.00 86.75 104 ALA A O 1
ATOM 793 N N . GLN A 1 105 ? -20.080 10.982 8.293 1.00 81.25 105 GLN A N 1
ATOM 794 C CA . GLN A 1 105 ? -20.698 11.760 7.213 1.00 81.25 105 GLN A CA 1
ATOM 795 C C . GLN A 1 105 ? -21.615 12.893 7.691 1.00 81.25 105 GLN A C 1
ATOM 797 O O . GLN A 1 105 ? -21.782 13.873 6.983 1.00 81.25 105 GLN A O 1
ATOM 802 N N . LYS A 1 106 ? -22.218 12.786 8.886 1.00 75.19 106 LYS A N 1
ATOM 803 C CA . LYS A 1 106 ? -23.126 13.820 9.411 1.00 75.19 106 LYS A CA 1
ATOM 804 C C . LYS A 1 106 ? -22.406 15.141 9.719 1.00 75.19 106 LYS A C 1
ATOM 806 O O . LYS A 1 106 ? -23.074 16.157 9.866 1.00 75.19 106 LYS A O 1
ATOM 811 N N . GLY A 1 107 ? -21.075 15.124 9.823 1.00 72.38 107 GLY A N 1
ATOM 812 C CA . GLY A 1 107 ? -20.225 16.312 9.936 1.00 72.38 107 GLY A CA 1
ATOM 813 C C . GLY A 1 107 ? -19.567 16.739 8.617 1.00 72.38 107 GLY A C 1
ATOM 814 O O . GLY A 1 107 ? -18.722 17.630 8.629 1.00 72.38 107 GLY A O 1
ATOM 815 N N . LEU A 1 108 ? -19.909 16.098 7.495 1.00 69.81 108 LEU A N 1
ATOM 816 C CA . LEU A 1 108 ? -19.357 16.361 6.167 1.00 69.81 108 LEU A CA 1
ATOM 817 C C . LEU A 1 108 ? -20.480 16.666 5.170 1.00 69.81 108 LEU A C 1
ATOM 819 O O . LEU A 1 108 ? -21.641 16.325 5.379 1.00 69.81 108 LEU A O 1
ATOM 823 N N . ASP A 1 109 ? -20.113 17.270 4.044 1.00 82.56 109 ASP A N 1
ATOM 824 C CA . ASP A 1 109 ? -20.963 17.233 2.857 1.00 82.56 109 ASP A CA 1
ATOM 825 C C . ASP A 1 109 ? -21.110 15.777 2.371 1.00 82.56 109 ASP A C 1
ATOM 827 O O . ASP A 1 109 ? -20.121 15.046 2.247 1.00 82.56 109 ASP A O 1
ATOM 831 N N . LEU A 1 110 ? -22.348 15.355 2.097 1.00 86.69 110 LEU A N 1
ATOM 832 C CA . LEU A 1 110 ? -22.672 13.981 1.711 1.00 86.69 110 LEU A CA 1
ATOM 833 C C . LEU A 1 110 ? -21.996 13.588 0.391 1.00 86.69 110 LEU A C 1
ATOM 835 O O . LEU A 1 110 ? -21.500 12.466 0.267 1.00 86.69 110 LEU A O 1
ATOM 839 N N . ALA A 1 111 ? -21.940 14.506 -0.580 1.00 86.25 111 ALA A N 1
ATOM 840 C CA . ALA A 1 111 ? -21.286 14.243 -1.860 1.00 86.25 111 ALA A CA 1
ATOM 841 C C . ALA A 1 111 ? -19.775 14.039 -1.672 1.00 86.25 111 ALA A C 1
ATOM 843 O O . ALA A 1 111 ? -19.201 13.094 -2.220 1.00 86.25 111 ALA A O 1
ATOM 844 N N . ARG A 1 112 ? -19.145 14.856 -0.822 1.00 86.38 112 ARG A N 1
ATOM 845 C CA . ARG A 1 112 ? -17.738 14.690 -0.438 1.00 86.38 112 ARG A CA 1
ATOM 846 C C . ARG A 1 112 ? -17.465 13.385 0.313 1.00 86.38 112 ARG A C 1
ATOM 848 O O . ARG A 1 112 ? -16.468 12.727 0.034 1.00 86.38 112 ARG A O 1
ATOM 855 N N . ALA A 1 113 ? -18.315 12.991 1.259 1.00 87.06 113 ALA A N 1
ATOM 856 C CA . ALA A 1 113 ? -18.139 11.727 1.978 1.00 87.06 113 ALA A CA 1
ATOM 857 C C . ALA A 1 113 ? -18.223 10.527 1.019 1.00 87.06 113 ALA A C 1
ATOM 859 O O . ALA A 1 113 ? -17.383 9.626 1.074 1.00 87.06 113 ALA A O 1
ATOM 860 N N . LYS A 1 114 ? -19.187 10.556 0.090 1.00 86.38 114 LYS A N 1
ATOM 861 C CA . LYS A 1 114 ? -19.352 9.527 -0.940 1.00 86.38 114 LYS A CA 1
ATOM 862 C C . LYS A 1 114 ? -18.133 9.431 -1.860 1.00 86.38 114 LYS A C 1
ATOM 864 O O . LYS A 1 114 ? -17.638 8.328 -2.067 1.00 86.38 114 LYS A O 1
ATOM 869 N N . SER A 1 115 ? -17.605 10.556 -2.346 1.00 88.75 115 SER A N 1
ATOM 870 C CA . SER A 1 115 ? -16.438 10.542 -3.241 1.00 88.75 115 SER A CA 1
ATOM 871 C C . SER A 1 115 ? -15.175 9.996 -2.565 1.00 88.75 115 SER A C 1
ATOM 873 O O . SER A 1 115 ? -14.395 9.290 -3.206 1.00 88.75 115 SER A O 1
ATOM 875 N N . ILE A 1 116 ? -14.995 10.256 -1.264 1.00 88.50 116 ILE A N 1
ATOM 876 C CA . ILE A 1 116 ? -13.895 9.687 -0.473 1.00 88.50 116 ILE A CA 1
ATOM 877 C C . ILE A 1 116 ? -14.055 8.170 -0.337 1.00 88.50 116 ILE A C 1
ATOM 879 O O . ILE A 1 116 ? -13.105 7.435 -0.599 1.00 88.50 116 ILE A O 1
ATOM 883 N N . VAL A 1 117 ? -15.245 7.693 0.045 1.00 89.31 117 VAL A N 1
ATOM 884 C CA . VAL A 1 117 ? -15.527 6.254 0.184 1.00 89.31 117 VAL A CA 1
ATOM 885 C C . VAL A 1 117 ? -15.309 5.526 -1.140 1.00 89.31 117 VAL A C 1
ATOM 887 O O . VAL A 1 117 ? -14.613 4.514 -1.178 1.00 89.31 117 VAL A O 1
ATOM 890 N N . GLU A 1 118 ? -15.847 6.063 -2.235 1.00 88.31 118 GLU A N 1
ATOM 891 C CA . GLU A 1 118 ? -15.653 5.499 -3.569 1.00 88.31 118 GLU A CA 1
ATOM 892 C C . GLU A 1 118 ? -14.172 5.471 -3.942 1.00 88.31 118 GLU A C 1
ATOM 894 O O . GLU A 1 118 ? -13.688 4.438 -4.387 1.00 88.31 118 GLU A O 1
ATOM 899 N N . GLY A 1 119 ? -13.432 6.560 -3.707 1.00 86.94 119 GLY A N 1
ATOM 900 C CA . GLY A 1 119 ? -11.994 6.640 -3.971 1.00 86.94 119 GLY A CA 1
ATOM 901 C C . GLY A 1 119 ? -11.164 5.611 -3.202 1.00 86.94 119 GLY A C 1
ATOM 902 O O . GLY A 1 119 ? -10.263 5.006 -3.780 1.00 86.94 119 GLY A O 1
ATOM 903 N N . LEU A 1 120 ? -11.488 5.365 -1.929 1.00 87.75 120 LEU A N 1
ATOM 904 C CA . LEU A 1 120 ? -10.811 4.359 -1.102 1.00 87.75 120 LEU A CA 1
ATOM 905 C C . LEU A 1 120 ? -11.059 2.929 -1.588 1.00 87.75 120 LEU A C 1
ATOM 907 O O . LEU A 1 120 ? -10.178 2.084 -1.455 1.00 87.75 120 LEU A O 1
ATOM 911 N N . MET A 1 121 ? -12.237 2.677 -2.159 1.00 88.62 121 MET A N 1
ATOM 912 C CA . MET A 1 121 ? -12.656 1.356 -2.625 1.00 88.62 121 MET A CA 1
ATOM 913 C C . MET A 1 121 ? -12.393 1.108 -4.115 1.00 88.62 121 MET A C 1
ATOM 915 O O . MET A 1 121 ? -12.702 0.021 -4.612 1.00 88.62 121 MET A O 1
ATOM 919 N N . ARG A 1 122 ? -11.834 2.079 -4.852 1.00 84.81 122 ARG A N 1
ATOM 920 C CA . ARG A 1 122 ? -11.453 1.869 -6.256 1.00 84.81 122 ARG A CA 1
ATOM 921 C C . ARG A 1 122 ? -10.424 0.750 -6.358 1.00 84.81 122 ARG A C 1
ATOM 923 O O . ARG A 1 122 ? -9.469 0.690 -5.584 1.00 84.81 122 ARG A O 1
ATOM 930 N N . ARG A 1 123 ? -10.598 -0.105 -7.371 1.00 75.38 123 ARG A N 1
ATOM 931 C CA . ARG A 1 123 ? -9.575 -1.079 -7.756 1.00 75.38 123 ARG A CA 1
ATOM 932 C C . ARG A 1 123 ? -8.302 -0.326 -8.120 1.00 75.38 123 ARG A C 1
ATOM 934 O O . ARG A 1 123 ? -8.345 0.611 -8.913 1.00 75.38 123 ARG A O 1
ATOM 941 N N . ARG A 1 124 ? -7.194 -0.743 -7.518 1.00 72.31 124 ARG A N 1
ATOM 942 C CA . ARG A 1 124 ? -5.858 -0.297 -7.897 1.00 72.31 124 ARG A CA 1
ATOM 943 C C . ARG A 1 124 ? -5.296 -1.346 -8.836 1.00 72.31 124 ARG A C 1
ATOM 945 O O . ARG A 1 124 ? -5.245 -2.514 -8.460 1.00 72.31 124 ARG A O 1
ATOM 952 N N . TYR A 1 125 ? -4.935 -0.927 -10.038 1.00 75.38 125 TYR A N 1
ATOM 953 C CA . TYR A 1 125 ? -4.192 -1.771 -10.959 1.00 75.38 125 TYR A CA 1
ATOM 954 C C . TYR A 1 125 ? -2.700 -1.580 -10.676 1.00 75.38 125 TYR A C 1
ATOM 956 O O . TYR A 1 125 ? -2.285 -0.450 -10.387 1.00 75.38 125 TYR A O 1
ATOM 964 N N . PRO A 1 126 ? -1.899 -2.655 -10.681 1.00 80.12 126 PRO A N 1
ATOM 965 C CA . PRO A 1 126 ? -0.452 -2.528 -10.716 1.00 80.12 126 PRO A CA 1
ATOM 966 C C . PRO A 1 126 ? -0.038 -1.619 -11.880 1.00 80.12 126 PRO A C 1
ATOM 968 O O . PRO A 1 126 ? -0.581 -1.726 -12.969 1.00 80.12 126 PRO A O 1
ATOM 971 N N . PHE A 1 127 ? 0.926 -0.723 -11.668 1.00 87.19 127 PHE A N 1
ATOM 972 C CA . PHE A 1 127 ? 1.471 0.103 -12.758 1.00 87.19 127 PHE A CA 1
ATOM 973 C C . PHE A 1 127 ? 2.462 -0.672 -13.647 1.00 87.19 127 PHE A C 1
ATOM 975 O O . PHE A 1 127 ? 2.950 -0.138 -14.648 1.00 87.19 127 PHE A O 1
ATOM 982 N N . THR A 1 128 ? 2.814 -1.894 -13.229 1.00 90.62 128 THR A N 1
ATOM 983 C CA . THR A 1 128 ? 3.569 -2.874 -14.010 1.00 90.62 128 THR A CA 1
ATOM 984 C C . THR A 1 128 ? 2.849 -4.211 -13.985 1.00 90.62 128 THR A C 1
ATOM 986 O O . THR A 1 128 ? 2.326 -4.598 -12.943 1.00 90.62 128 THR A O 1
ATOM 989 N N . GLU A 1 129 ? 2.873 -4.924 -15.101 1.00 90.56 129 GLU A N 1
ATOM 990 C CA . GLU A 1 129 ? 2.325 -6.272 -15.231 1.00 90.56 129 GLU A CA 1
ATOM 991 C C . GLU A 1 129 ? 3.405 -7.195 -15.800 1.00 90.56 129 GLU A C 1
ATOM 993 O O . GLU A 1 129 ? 4.141 -6.795 -16.703 1.00 90.56 129 GLU A O 1
ATOM 998 N N . GLU A 1 130 ? 3.509 -8.421 -15.284 1.00 90.94 130 GLU A N 1
ATOM 999 C CA . GLU A 1 130 ? 4.384 -9.454 -15.840 1.00 90.94 130 GLU A CA 1
ATOM 1000 C C . GLU A 1 130 ? 3.540 -10.555 -16.489 1.00 90.94 130 GLU A C 1
ATOM 1002 O O . GLU A 1 130 ? 2.684 -11.159 -15.843 1.00 90.94 130 GLU A O 1
ATOM 1007 N N . ILE A 1 131 ? 3.783 -10.823 -17.774 1.00 91.50 131 ILE A N 1
ATOM 1008 C CA . ILE A 1 131 ? 3.088 -11.862 -18.542 1.00 91.50 131 ILE A CA 1
ATOM 1009 C C . ILE A 1 131 ? 4.134 -12.771 -19.187 1.00 91.50 131 ILE A C 1
ATOM 1011 O O . ILE A 1 131 ? 4.808 -12.382 -20.143 1.00 91.50 131 ILE A O 1
ATOM 1015 N N . ASP A 1 132 ? 4.273 -13.994 -18.677 1.00 90.06 132 ASP A N 1
ATOM 1016 C CA . ASP A 1 132 ? 5.262 -14.982 -19.136 1.00 90.06 132 ASP A CA 1
ATOM 1017 C C . ASP A 1 132 ? 6.705 -14.426 -19.155 1.00 90.06 132 ASP A C 1
ATOM 1019 O O . ASP A 1 132 ? 7.400 -14.507 -20.171 1.00 90.06 132 ASP A O 1
ATOM 1023 N N . GLY A 1 133 ? 7.145 -13.782 -18.065 1.00 85.81 133 GLY A N 1
ATOM 1024 C CA . GLY A 1 133 ? 8.484 -13.181 -17.966 1.00 85.81 133 GLY A CA 1
ATOM 1025 C C . GLY A 1 133 ? 8.658 -11.862 -18.728 1.00 85.81 133 GLY A C 1
ATOM 1026 O O . GLY A 1 133 ? 9.781 -11.384 -18.894 1.00 85.81 133 GLY A O 1
ATOM 1027 N N . ARG A 1 134 ? 7.571 -11.270 -19.239 1.00 89.88 134 ARG A N 1
ATOM 1028 C CA . ARG A 1 134 ? 7.589 -9.998 -19.977 1.00 89.88 134 ARG A CA 1
ATOM 1029 C C . ARG A 1 134 ? 6.951 -8.910 -19.136 1.00 89.88 134 ARG A C 1
ATOM 1031 O O . ARG A 1 134 ? 5.770 -9.007 -18.821 1.00 89.88 134 ARG A O 1
ATOM 1038 N N . VAL A 1 135 ? 7.722 -7.874 -18.827 1.00 94.25 135 VAL A N 1
ATOM 1039 C CA . VAL A 1 135 ? 7.264 -6.754 -18.003 1.00 94.25 135 VAL A CA 1
ATOM 1040 C C . VAL A 1 135 ? 6.719 -5.633 -18.884 1.00 94.25 135 VAL A C 1
ATOM 1042 O O . VAL A 1 135 ? 7.413 -5.138 -19.774 1.00 94.25 135 VAL A O 1
ATOM 1045 N N . TYR A 1 136 ? 5.499 -5.200 -18.587 1.00 94.94 136 TYR A N 1
ATOM 1046 C CA . TYR A 1 136 ? 4.843 -4.035 -19.168 1.00 94.94 136 TYR A CA 1
ATOM 1047 C C . TYR A 1 136 ? 4.638 -2.967 -18.098 1.00 94.94 136 TYR A C 1
ATOM 1049 O O . TYR A 1 136 ? 4.541 -3.285 -16.916 1.00 94.94 136 TYR A O 1
ATOM 1057 N N . THR A 1 137 ? 4.594 -1.695 -18.493 1.00 94.44 137 THR A N 1
ATOM 1058 C CA . THR A 1 137 ? 4.264 -0.587 -17.588 1.00 94.44 137 THR A CA 1
ATOM 1059 C C . THR A 1 137 ? 3.326 0.437 -18.221 1.00 94.44 137 THR A C 1
ATOM 1061 O O . THR A 1 137 ? 3.540 0.852 -19.357 1.00 94.44 137 THR A O 1
ATOM 1064 N N . ASP A 1 138 ? 2.332 0.888 -17.460 1.00 91.81 138 ASP A N 1
ATOM 1065 C CA . ASP A 1 138 ? 1.268 1.772 -17.967 1.00 91.81 138 ASP A CA 1
ATOM 1066 C C . ASP A 1 138 ? 1.513 3.255 -17.672 1.00 91.81 138 ASP A C 1
ATOM 1068 O O . ASP A 1 138 ? 0.826 4.133 -18.188 1.00 91.81 138 ASP A O 1
ATOM 1072 N N . ILE A 1 139 ? 2.505 3.551 -16.831 1.00 93.31 139 ILE A N 1
ATOM 1073 C CA . ILE A 1 139 ? 2.807 4.918 -16.382 1.00 93.31 139 ILE A CA 1
ATOM 1074 C C . ILE A 1 139 ? 3.976 5.551 -17.148 1.00 93.31 139 ILE A C 1
ATOM 1076 O O . ILE A 1 139 ? 4.242 6.746 -16.997 1.00 93.31 139 ILE A O 1
ATOM 1080 N N . ALA A 1 140 ? 4.691 4.777 -17.973 1.00 94.44 140 ALA A N 1
ATOM 1081 C CA . ALA A 1 140 ? 5.835 5.275 -18.728 1.00 94.44 140 ALA A CA 1
ATOM 1082 C C . ALA A 1 140 ? 5.412 6.295 -19.793 1.00 94.44 140 ALA A C 1
ATOM 1084 O O . ALA A 1 140 ? 4.607 6.003 -20.670 1.00 94.44 140 ALA A O 1
ATOM 1085 N N . GLN A 1 141 ? 6.031 7.477 -19.762 1.00 94.25 141 GLN A N 1
ATOM 1086 C CA . GLN A 1 141 ? 5.811 8.540 -20.753 1.00 94.25 141 GLN A CA 1
ATOM 1087 C C . GLN A 1 141 ? 6.856 8.523 -21.883 1.00 94.25 141 GLN A C 1
ATOM 1089 O O . GLN A 1 141 ? 6.768 9.285 -22.847 1.00 94.25 141 GLN A O 1
ATOM 1094 N N . SER A 1 142 ? 7.889 7.685 -21.764 1.00 96.88 142 SER A N 1
ATOM 1095 C CA . SER A 1 142 ? 8.955 7.548 -22.754 1.00 96.88 142 SE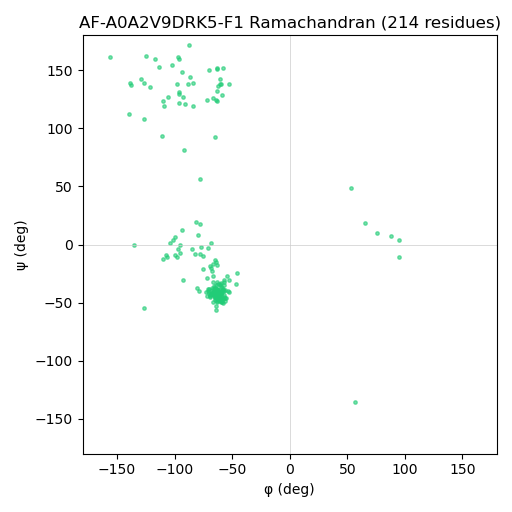R A CA 1
ATOM 1096 C C . SER A 1 142 ? 9.635 6.180 -22.675 1.00 96.88 142 SER A C 1
ATOM 1098 O O . SER A 1 142 ? 9.629 5.533 -21.629 1.00 96.88 142 SER A O 1
ATOM 1100 N N . ALA A 1 143 ? 10.335 5.786 -23.747 1.00 97.62 143 ALA A N 1
ATOM 1101 C CA . ALA A 1 143 ? 11.120 4.546 -23.782 1.00 97.62 143 ALA A CA 1
ATOM 1102 C C . ALA A 1 143 ? 12.178 4.474 -22.666 1.00 97.62 143 ALA A C 1
ATOM 1104 O O . ALA A 1 143 ? 12.505 3.398 -22.176 1.00 97.62 143 ALA A O 1
ATOM 1105 N N . LEU A 1 144 ? 12.721 5.622 -22.237 1.00 97.88 144 LEU A N 1
ATOM 1106 C CA . LEU A 1 144 ? 13.654 5.667 -21.111 1.00 97.88 144 LEU A CA 1
ATOM 1107 C C . LEU A 1 144 ? 12.947 5.398 -19.779 1.00 97.88 144 LEU A C 1
ATOM 1109 O O . LEU A 1 144 ? 13.517 4.724 -18.925 1.00 97.88 144 LEU A O 1
ATOM 1113 N N . ASP A 1 145 ? 11.744 5.935 -19.588 1.00 97.75 145 ASP A N 1
ATOM 1114 C CA . ASP A 1 145 ? 10.973 5.705 -18.365 1.00 97.75 145 ASP A CA 1
ATOM 1115 C C . ASP A 1 145 ? 10.529 4.247 -18.289 1.00 97.75 145 ASP A C 1
ATOM 1117 O O . ASP A 1 145 ? 10.733 3.612 -17.258 1.00 97.75 145 ASP A O 1
ATOM 1121 N N . ALA A 1 146 ? 10.063 3.685 -19.409 1.00 97.75 146 ALA A N 1
ATOM 1122 C CA . ALA A 1 146 ? 9.775 2.260 -19.524 1.00 97.75 146 ALA A CA 1
ATOM 1123 C C . ALA A 1 146 ? 11.010 1.410 -19.193 1.00 97.75 146 ALA A C 1
ATOM 1125 O O . ALA A 1 146 ? 10.918 0.493 -18.387 1.00 97.75 146 ALA A O 1
ATOM 1126 N N . ALA A 1 147 ? 12.190 1.761 -19.721 1.00 98.06 147 ALA A N 1
ATOM 1127 C CA . ALA A 1 147 ? 13.425 1.034 -19.430 1.00 98.06 147 ALA A CA 1
ATOM 1128 C C . ALA A 1 147 ? 13.770 1.047 -17.933 1.00 98.06 147 ALA A C 1
ATOM 1130 O O . ALA A 1 147 ? 14.171 0.030 -17.372 1.00 98.06 147 ALA A O 1
ATOM 1131 N N . VAL A 1 148 ? 13.612 2.199 -17.276 1.00 98.00 148 VAL A N 1
ATOM 1132 C CA . VAL A 1 148 ? 13.861 2.343 -15.836 1.00 98.00 148 VAL A CA 1
ATOM 1133 C C . VAL A 1 148 ? 12.848 1.543 -15.017 1.00 98.00 148 VAL A C 1
ATOM 1135 O O . VAL A 1 148 ? 13.254 0.888 -14.064 1.00 98.00 148 VAL A O 1
ATOM 1138 N N . LEU A 1 149 ? 11.565 1.564 -15.385 1.00 97.56 149 LEU A N 1
ATOM 1139 C CA . LEU A 1 149 ? 10.494 0.857 -14.674 1.00 97.56 149 LEU A CA 1
ATOM 1140 C C . LEU A 1 149 ? 10.568 -0.665 -14.859 1.00 97.56 149 LEU A C 1
ATOM 1142 O O . LEU A 1 149 ? 10.394 -1.397 -13.890 1.00 97.56 149 LEU A O 1
ATOM 1146 N N . ILE A 1 150 ? 10.917 -1.145 -16.056 1.00 97.38 150 ILE A N 1
ATOM 1147 C CA . ILE A 1 150 ? 11.176 -2.570 -16.318 1.00 97.38 150 ILE A CA 1
ATOM 1148 C C . ILE A 1 150 ? 12.358 -3.054 -15.470 1.00 97.38 150 ILE A C 1
ATOM 1150 O O . ILE A 1 150 ? 12.252 -4.062 -14.775 1.00 97.38 150 ILE A O 1
ATOM 1154 N N . LEU A 1 151 ? 13.470 -2.308 -15.459 1.00 97.25 151 LEU A N 1
ATOM 1155 C CA . LEU A 1 151 ? 14.630 -2.645 -14.627 1.00 97.25 151 LEU A CA 1
ATOM 1156 C C . LEU A 1 151 ? 14.347 -2.522 -13.121 1.00 97.25 151 LEU A C 1
ATOM 1158 O O . LEU A 1 151 ? 15.004 -3.187 -12.323 1.00 97.25 151 LEU A O 1
ATOM 1162 N N . TRP A 1 152 ? 13.410 -1.659 -12.727 1.00 97.06 152 TRP A N 1
ATOM 1163 C CA . TRP A 1 152 ? 12.952 -1.539 -11.343 1.00 97.06 152 TRP A CA 1
ATOM 1164 C C . TRP A 1 152 ? 12.142 -2.762 -10.928 1.00 97.06 152 TRP A C 1
ATOM 1166 O O . TRP A 1 152 ? 12.380 -3.286 -9.846 1.00 97.06 152 TRP A O 1
ATOM 1176 N N . HIS A 1 153 ? 11.263 -3.257 -11.803 1.00 95.06 153 HIS A N 1
ATOM 1177 C CA . HIS A 1 153 ? 10.443 -4.437 -11.539 1.00 95.06 153 HIS A CA 1
ATOM 1178 C C . HIS A 1 153 ? 11.299 -5.685 -11.276 1.00 95.06 153 HIS A C 1
ATOM 1180 O O . HIS A 1 153 ? 11.041 -6.422 -10.333 1.00 95.06 153 HIS A O 1
ATOM 1186 N N . VAL A 1 154 ? 12.362 -5.889 -12.062 1.00 94.56 154 VAL A N 1
ATOM 1187 C CA . VAL A 1 154 ? 13.251 -7.059 -11.912 1.00 94.56 154 VAL A CA 1
ATOM 1188 C C . VAL A 1 154 ? 14.354 -6.871 -10.862 1.00 94.56 154 VAL A C 1
ATOM 1190 O O . VAL A 1 154 ? 15.130 -7.790 -10.606 1.00 94.56 154 VAL A O 1
ATOM 1193 N N . TYR A 1 155 ? 14.481 -5.692 -10.248 1.00 93.62 155 TYR A N 1
ATOM 1194 C CA . TYR A 1 155 ? 15.518 -5.432 -9.249 1.00 93.62 155 TYR A CA 1
ATOM 1195 C C . TYR A 1 155 ? 15.339 -6.352 -8.019 1.00 93.62 155 TYR A C 1
ATOM 1197 O O . TYR A 1 155 ? 14.224 -6.477 -7.521 1.00 93.62 155 TYR A O 1
ATOM 1205 N N . PRO A 1 156 ? 16.410 -6.958 -7.458 1.00 93.31 156 PRO A N 1
ATOM 1206 C CA . PRO A 1 156 ? 17.835 -6.687 -7.686 1.00 93.31 156 PRO A CA 1
ATOM 1207 C C . PRO A 1 156 ? 18.512 -7.555 -8.761 1.00 93.31 156 PRO A C 1
ATOM 1209 O O . PRO A 1 156 ? 19.747 -7.566 -8.832 1.00 93.31 156 PRO A O 1
ATOM 1212 N N . VAL A 1 157 ? 17.748 -8.283 -9.578 1.00 94.31 157 VAL A N 1
ATOM 1213 C CA . VAL A 1 157 ? 18.270 -9.143 -10.651 1.00 94.31 157 VAL A CA 1
ATOM 1214 C C . VAL A 1 157 ? 18.845 -8.287 -11.788 1.00 94.31 157 VAL A C 1
ATOM 1216 O O . VAL A 1 157 ? 18.437 -7.141 -11.998 1.00 94.31 157 VAL A O 1
ATOM 1219 N N . ARG A 1 158 ? 19.853 -8.816 -12.493 1.00 95.88 158 ARG A N 1
ATOM 1220 C CA . ARG A 1 158 ? 20.409 -8.177 -13.694 1.00 95.88 158 ARG A CA 1
ATOM 1221 C C . ARG A 1 158 ? 19.609 -8.589 -14.931 1.00 95.88 158 ARG A C 1
ATOM 1223 O O . ARG A 1 158 ? 19.213 -9.743 -15.042 1.00 95.88 158 ARG A O 1
ATOM 1230 N N . MET A 1 159 ? 19.442 -7.670 -15.876 1.00 96.69 159 MET A N 1
ATOM 1231 C CA . MET A 1 159 ? 18.843 -7.926 -17.191 1.00 96.69 159 MET A CA 1
ATOM 1232 C C . MET A 1 159 ? 19.852 -7.567 -18.280 1.00 96.69 159 MET A C 1
ATOM 1234 O O . MET A 1 159 ? 20.492 -6.517 -18.191 1.00 96.69 159 MET A O 1
ATOM 1238 N N . SER A 1 160 ? 20.001 -8.409 -19.303 1.00 97.31 160 SER A N 1
ATOM 1239 C CA . SER A 1 160 ? 20.890 -8.103 -20.427 1.00 97.31 160 SER A CA 1
ATOM 1240 C C . SER A 1 160 ? 20.408 -6.857 -21.181 1.00 97.31 160 SER A C 1
ATOM 1242 O O . SER A 1 160 ? 19.215 -6.530 -21.213 1.00 97.31 160 SER A O 1
ATOM 1244 N N . ARG A 1 161 ? 21.336 -6.121 -21.797 1.00 97.19 161 ARG A N 1
ATOM 1245 C CA . ARG A 1 161 ? 20.987 -4.958 -22.623 1.00 97.19 161 ARG A CA 1
ATOM 1246 C C . ARG A 1 161 ? 20.082 -5.361 -23.793 1.00 97.19 161 ARG A C 1
ATOM 1248 O O . ARG A 1 161 ? 19.192 -4.596 -24.166 1.00 97.19 161 ARG A O 1
ATOM 1255 N N . GLU A 1 162 ? 20.313 -6.538 -24.356 1.00 96.81 162 GLU A N 1
ATOM 1256 C CA . GLU A 1 162 ? 19.558 -7.125 -25.458 1.00 96.81 162 GLU A CA 1
ATOM 1257 C C . GLU A 1 162 ? 18.113 -7.423 -25.038 1.00 96.81 162 GLU A C 1
ATOM 1259 O O . GLU A 1 162 ? 17.181 -6.995 -25.723 1.00 96.81 162 GLU A O 1
ATOM 1264 N N . ASP A 1 163 ? 17.914 -8.056 -23.878 1.00 97.25 163 ASP A N 1
ATOM 1265 C CA . ASP A 1 163 ? 16.579 -8.350 -23.343 1.00 97.25 163 ASP A CA 1
ATOM 1266 C C . ASP A 1 163 ? 15.818 -7.076 -22.983 1.00 97.25 163 ASP A C 1
ATOM 1268 O O . ASP A 1 163 ? 14.608 -6.988 -23.210 1.00 97.25 163 ASP A O 1
ATOM 1272 N N . LEU A 1 164 ? 16.517 -6.054 -22.476 1.00 97.56 164 LEU A N 1
ATOM 1273 C CA . LEU A 1 164 ? 15.914 -4.749 -22.216 1.00 97.56 164 LEU A CA 1
ATOM 1274 C C . LEU A 1 164 ? 15.403 -4.106 -23.513 1.00 97.56 164 LEU A C 1
ATOM 1276 O O . LEU A 1 164 ? 14.276 -3.618 -23.553 1.00 97.56 164 LEU A O 1
ATOM 1280 N N . ILE A 1 165 ? 16.199 -4.123 -24.587 1.00 98.00 165 ILE A N 1
ATOM 1281 C CA . ILE A 1 165 ? 15.778 -3.597 -25.895 1.00 98.00 165 ILE A CA 1
ATOM 1282 C C . ILE A 1 165 ? 14.598 -4.396 -26.444 1.00 98.00 165 ILE A C 1
ATOM 1284 O O . ILE A 1 165 ? 13.620 -3.798 -26.892 1.00 98.00 165 ILE A O 1
ATOM 1288 N N . ALA A 1 166 ? 14.655 -5.727 -26.378 1.00 97.69 166 ALA A N 1
ATOM 1289 C CA . ALA A 1 166 ? 13.559 -6.584 -26.816 1.00 97.69 166 ALA A CA 1
ATOM 1290 C C . ALA A 1 166 ? 12.270 -6.304 -26.027 1.00 97.69 166 ALA A C 1
ATOM 1292 O O . ALA A 1 166 ? 11.188 -6.256 -26.613 1.00 97.69 166 ALA A O 1
ATOM 1293 N N . SER A 1 167 ? 12.381 -6.066 -24.718 1.00 97.50 167 SER A N 1
ATOM 1294 C CA . SER A 1 167 ? 11.249 -5.709 -23.856 1.00 97.50 167 SER A CA 1
ATOM 1295 C C . SER A 1 167 ? 10.643 -4.360 -24.245 1.00 97.50 167 SER A C 1
ATOM 1297 O O . SER A 1 167 ? 9.427 -4.258 -24.362 1.00 97.50 167 SER A O 1
ATOM 1299 N N . LEU A 1 168 ? 11.468 -3.351 -24.542 1.00 97.94 168 LEU A N 1
ATOM 1300 C CA . LEU A 1 168 ? 10.995 -2.042 -25.011 1.00 97.94 168 LEU A CA 1
ATOM 1301 C C . LEU A 1 168 ? 10.303 -2.119 -26.376 1.00 97.94 168 LEU A C 1
ATOM 1303 O O . LEU A 1 168 ? 9.282 -1.470 -26.575 1.00 97.94 168 LEU A O 1
ATOM 1307 N N . ILE A 1 169 ? 10.818 -2.933 -27.301 1.00 97.69 169 ILE A N 1
ATOM 1308 C CA . ILE A 1 169 ? 10.179 -3.140 -28.607 1.00 97.69 169 ILE A CA 1
ATOM 1309 C C . ILE A 1 169 ? 8.812 -3.810 -28.445 1.00 97.69 169 ILE A C 1
ATOM 1311 O O . ILE A 1 169 ? 7.850 -3.407 -29.091 1.00 97.69 169 ILE A O 1
ATOM 1315 N N . ARG A 1 170 ? 8.701 -4.808 -27.559 1.00 94.81 170 ARG A N 1
ATOM 1316 C CA . ARG A 1 170 ? 7.411 -5.440 -27.227 1.00 94.81 170 ARG A CA 1
ATOM 1317 C C . ARG A 1 170 ? 6.456 -4.502 -26.489 1.00 94.81 170 ARG A C 1
ATOM 1319 O O . ARG A 1 170 ? 5.256 -4.738 -26.526 1.00 94.81 170 ARG A O 1
ATOM 1326 N N . HIS A 1 171 ? 6.984 -3.474 -25.828 1.00 93.44 171 HIS A N 1
ATOM 1327 C CA . HIS A 1 171 ? 6.233 -2.368 -25.224 1.00 93.44 171 HIS A CA 1
ATOM 1328 C C . HIS A 1 171 ? 5.855 -1.288 -26.264 1.00 93.44 171 HIS A C 1
ATOM 1330 O O . HIS A 1 171 ? 5.580 -0.149 -25.914 1.00 93.44 171 HIS A O 1
ATOM 1336 N N . ASP A 1 172 ? 5.865 -1.622 -27.558 1.00 95.31 172 ASP A N 1
ATOM 1337 C CA . ASP A 1 172 ? 5.514 -0.743 -28.684 1.00 95.31 172 ASP A CA 1
ATOM 1338 C C . ASP A 1 172 ? 6.445 0.465 -28.923 1.00 95.31 172 ASP A C 1
ATOM 1340 O O . ASP A 1 172 ? 6.111 1.394 -29.668 1.00 95.31 172 ASP A O 1
ATOM 1344 N N . TYR A 1 173 ? 7.675 0.455 -28.395 1.00 97.50 173 TYR A N 1
ATOM 1345 C CA . TYR A 1 173 ? 8.691 1.427 -28.810 1.00 97.50 173 TYR A CA 1
ATOM 1346 C C . TYR A 1 173 ? 9.425 0.983 -30.079 1.00 97.50 173 TYR A C 1
ATOM 1348 O O . TYR A 1 173 ? 9.843 -0.162 -30.228 1.00 97.50 173 TYR A O 1
ATOM 1356 N N . SER A 1 174 ? 9.684 1.928 -30.988 1.00 97.94 174 SER A N 1
ATOM 1357 C CA . SER A 1 174 ? 10.504 1.652 -32.174 1.00 97.94 174 SER A CA 1
ATOM 1358 C C . SER A 1 174 ? 11.901 1.151 -31.796 1.00 97.94 174 SER A C 1
ATOM 1360 O O . SER A 1 174 ? 12.460 1.533 -30.766 1.00 97.94 174 SER A O 1
ATOM 1362 N N . GLU A 1 175 ? 12.512 0.346 -32.664 1.00 97.50 175 GLU A N 1
ATOM 1363 C CA . GLU A 1 175 ? 13.868 -0.178 -32.461 1.00 97.50 175 GLU A CA 1
ATOM 1364 C C . GLU A 1 175 ? 14.887 0.939 -32.175 1.00 97.50 175 GLU A C 1
ATOM 1366 O O . GLU A 1 175 ? 15.723 0.820 -31.275 1.00 97.50 175 GLU A O 1
ATOM 1371 N N . ASN A 1 176 ? 14.782 2.070 -32.880 1.00 97.75 176 ASN A N 1
ATOM 1372 C CA . ASN A 1 176 ? 15.646 3.224 -32.648 1.00 97.75 176 ASN A CA 1
ATOM 1373 C C . ASN A 1 176 ? 15.430 3.835 -31.252 1.00 97.75 176 ASN A C 1
ATOM 1375 O O . ASN A 1 176 ? 16.397 4.085 -30.531 1.00 97.75 176 ASN A O 1
ATOM 1379 N N . ASN A 1 177 ? 14.176 4.039 -30.835 1.00 97.62 177 ASN A N 1
ATOM 1380 C CA . ASN A 1 177 ? 13.872 4.578 -29.506 1.00 97.62 177 ASN A CA 1
ATOM 1381 C C . ASN A 1 177 ? 14.345 3.636 -28.395 1.00 97.62 177 ASN A C 1
ATOM 1383 O O . ASN A 1 177 ? 14.909 4.101 -27.404 1.00 97.62 177 ASN A O 1
ATOM 1387 N N . SER A 1 178 ? 14.181 2.329 -28.590 1.00 98.00 178 SER A N 1
ATOM 1388 C CA . SER A 1 178 ? 14.620 1.284 -27.664 1.00 98.00 178 SER A CA 1
ATOM 1389 C C . SER A 1 178 ? 16.142 1.273 -27.503 1.00 98.00 178 SER A C 1
ATOM 1391 O O . SER A 1 178 ? 16.652 1.302 -26.382 1.00 98.00 178 SER A O 1
ATOM 1393 N N . ASN A 1 179 ? 16.890 1.360 -28.607 1.00 97.75 179 ASN A N 1
ATOM 1394 C CA . ASN A 1 179 ? 18.351 1.476 -28.578 1.00 97.75 179 ASN A CA 1
ATOM 1395 C C . ASN A 1 179 ? 18.828 2.760 -27.886 1.00 97.75 179 ASN A C 1
ATOM 1397 O O . ASN A 1 179 ? 19.751 2.729 -27.066 1.00 97.75 179 ASN A O 1
ATOM 1401 N N . VAL A 1 180 ? 18.192 3.896 -28.186 1.00 97.94 180 VAL A N 1
ATOM 1402 C CA . VAL A 1 180 ? 18.509 5.182 -27.549 1.00 97.94 180 VAL A CA 1
ATOM 1403 C C . VAL A 1 180 ? 18.210 5.137 -26.049 1.00 97.94 180 VAL A C 1
ATOM 1405 O O . VAL A 1 180 ? 19.014 5.628 -25.253 1.00 97.94 180 VAL A O 1
ATOM 1408 N N . ALA A 1 181 ? 17.091 4.539 -25.639 1.00 97.50 181 ALA A N 1
ATOM 1409 C CA . ALA A 1 181 ? 16.726 4.370 -24.237 1.00 97.50 181 ALA A CA 1
ATOM 1410 C C . ALA A 1 181 ? 17.724 3.478 -23.490 1.00 97.50 181 ALA A C 1
ATOM 1412 O O . ALA A 1 181 ? 18.244 3.905 -22.460 1.00 97.50 181 ALA A O 1
ATOM 1413 N N . ALA A 1 182 ? 18.079 2.314 -24.044 1.00 96.12 182 ALA A N 1
ATOM 1414 C CA . ALA A 1 182 ? 19.089 1.419 -23.477 1.00 96.12 182 ALA A CA 1
ATOM 1415 C C . ALA A 1 182 ? 20.470 2.092 -23.349 1.00 96.12 182 ALA A C 1
ATOM 1417 O O . ALA A 1 182 ? 21.205 1.855 -22.395 1.00 96.12 182 ALA A O 1
ATOM 1418 N N . SER A 1 183 ? 20.827 2.997 -24.263 1.00 96.31 183 SER A N 1
ATOM 1419 C CA . SER A 1 183 ? 22.049 3.801 -24.125 1.00 96.31 183 SER A CA 1
ATOM 1420 C C . SER A 1 183 ? 21.919 4.880 -23.045 1.00 96.31 183 SER A C 1
ATOM 1422 O O . SER A 1 183 ? 22.845 5.092 -22.264 1.00 96.31 183 SER A O 1
ATOM 1424 N N . ARG A 1 184 ? 20.769 5.557 -22.944 1.00 97.00 184 ARG A N 1
ATOM 1425 C CA . ARG A 1 184 ? 20.521 6.608 -21.940 1.00 97.00 184 ARG A CA 1
ATOM 1426 C C . ARG A 1 184 ? 20.360 6.061 -20.524 1.00 97.00 184 ARG A C 1
ATOM 1428 O O . ARG A 1 184 ? 20.691 6.778 -19.580 1.00 97.00 184 ARG A O 1
ATOM 1435 N N . VAL A 1 185 ? 19.878 4.827 -20.364 1.00 96.69 185 VAL A N 1
ATOM 1436 C CA . VAL A 1 185 ? 19.692 4.201 -19.048 1.00 96.69 185 VAL A CA 1
ATOM 1437 C C . VAL A 1 185 ? 21.024 3.903 -18.360 1.00 96.69 185 VAL A C 1
ATOM 1439 O O . VAL A 1 185 ? 21.056 3.847 -17.135 1.00 96.69 185 VAL A O 1
ATOM 1442 N N . SER A 1 186 ? 22.135 3.833 -19.111 1.00 93.56 186 SER A N 1
ATOM 1443 C CA . SER A 1 186 ? 23.507 3.636 -18.600 1.00 93.56 186 SER A CA 1
ATOM 1444 C C . SER A 1 186 ? 23.868 4.538 -17.409 1.00 93.56 186 SER A C 1
ATOM 1446 O O . SER A 1 186 ? 24.541 4.108 -16.479 1.00 93.56 186 SER A O 1
ATOM 1448 N N . ARG A 1 187 ? 23.354 5.776 -17.359 1.00 94.56 187 ARG A N 1
ATOM 1449 C CA . ARG A 1 187 ? 23.586 6.707 -16.236 1.00 94.56 187 ARG A CA 1
ATOM 1450 C C . ARG A 1 187 ? 22.903 6.293 -14.925 1.00 94.56 187 ARG A C 1
ATOM 1452 O O . ARG A 1 187 ? 23.283 6.768 -13.853 1.00 94.56 187 ARG A O 1
ATOM 1459 N N . TYR A 1 188 ? 21.915 5.408 -14.989 1.00 97.50 188 TYR A N 1
ATOM 1460 C CA . TYR A 1 188 ? 21.105 4.939 -13.864 1.00 97.50 188 TYR A CA 1
ATOM 1461 C C . TYR A 1 188 ? 21.428 3.511 -13.429 1.00 97.50 188 TYR A C 1
ATOM 1463 O O . TYR A 1 188 ? 20.981 3.096 -12.362 1.00 97.50 188 TYR A O 1
ATOM 1471 N N . VAL A 1 189 ? 22.220 2.782 -14.214 1.00 97.69 189 VAL A N 1
ATOM 1472 C CA . VAL A 1 189 ? 22.525 1.367 -13.990 1.00 97.69 189 VAL A CA 1
ATOM 1473 C C . VAL A 1 189 ? 24.007 1.142 -13.724 1.00 97.69 189 VAL A C 1
ATOM 1475 O O . VAL A 1 189 ? 24.855 1.984 -14.011 1.00 97.69 189 VAL A O 1
ATOM 1478 N N . ASP A 1 190 ? 24.287 0.007 -13.114 1.00 97.62 190 ASP A N 1
ATOM 1479 C CA . ASP A 1 190 ? 25.572 -0.660 -13.062 1.00 97.62 190 ASP A CA 1
ATOM 1480 C C . ASP A 1 190 ? 25.577 -1.726 -14.166 1.00 97.62 190 ASP A C 1
ATOM 1482 O O . ASP A 1 190 ? 24.623 -2.502 -14.264 1.00 97.62 190 ASP A O 1
ATOM 1486 N N . ASN A 1 191 ? 26.615 -1.744 -14.999 1.00 95.44 191 ASN A N 1
ATOM 1487 C CA . ASN A 1 191 ? 26.859 -2.791 -15.993 1.00 95.44 191 ASN A CA 1
ATOM 1488 C C . ASN A 1 191 ? 28.013 -3.647 -15.463 1.00 95.44 191 ASN A C 1
ATOM 1490 O O . ASN A 1 191 ? 29.055 -3.095 -15.115 1.00 95.44 191 ASN A O 1
ATOM 1494 N N . ASP A 1 192 ? 27.825 -4.962 -15.385 1.00 95.56 192 ASP A N 1
ATOM 1495 C CA . ASP A 1 192 ? 28.835 -5.898 -14.873 1.00 95.56 192 ASP A CA 1
ATOM 1496 C C . ASP A 1 192 ? 30.047 -6.101 -15.793 1.00 95.56 192 ASP A C 1
ATOM 1498 O O . ASP A 1 192 ? 30.989 -6.794 -15.418 1.00 95.56 192 ASP A O 1
ATOM 1502 N N . GLY A 1 193 ? 30.049 -5.479 -16.970 1.00 91.50 193 GLY A N 1
ATOM 1503 C CA . GLY A 1 193 ? 31.087 -5.637 -17.984 1.00 91.50 193 GLY A CA 1
ATOM 1504 C C . GLY A 1 193 ? 30.744 -6.687 -19.040 1.00 91.50 193 GLY A C 1
ATOM 1505 O O . GLY A 1 193 ? 31.396 -6.709 -20.080 1.00 91.50 193 GLY A O 1
ATOM 1506 N N . GLU A 1 194 ? 29.691 -7.479 -18.830 1.00 93.12 194 GLU A N 1
ATOM 1507 C CA . GLU A 1 194 ? 29.170 -8.466 -19.787 1.00 93.12 194 GLU A CA 1
ATOM 1508 C C . GLU A 1 194 ? 27.889 -7.979 -20.480 1.00 93.12 194 GLU A C 1
ATOM 1510 O O . GLU A 1 194 ? 27.323 -8.676 -21.316 1.00 93.12 194 GLU A O 1
ATOM 1515 N N . GLY A 1 195 ? 27.440 -6.757 -20.172 1.00 92.25 195 GLY A N 1
ATOM 1516 C CA . GLY A 1 195 ? 26.223 -6.182 -20.739 1.00 92.25 195 GLY A CA 1
ATOM 1517 C C . GLY A 1 195 ? 24.986 -6.381 -19.868 1.00 92.25 195 GLY A C 1
ATOM 1518 O O . GLY A 1 195 ? 23.909 -5.937 -20.273 1.00 92.25 195 GLY A O 1
ATOM 1519 N N . ASN A 1 196 ? 25.113 -6.961 -18.667 1.00 96.56 196 ASN A N 1
ATOM 1520 C CA . ASN A 1 196 ? 23.975 -7.139 -17.772 1.00 96.56 196 ASN A CA 1
ATOM 1521 C C . ASN A 1 196 ? 23.814 -5.942 -16.832 1.00 96.56 196 ASN A C 1
ATOM 1523 O O . ASN A 1 196 ? 24.677 -5.589 -16.018 1.00 96.56 196 ASN A O 1
ATOM 1527 N N . LEU A 1 197 ? 22.649 -5.320 -16.935 1.00 97.62 197 LEU A N 1
ATOM 1528 C CA . LEU A 1 197 ? 22.307 -4.052 -16.320 1.00 97.62 197 LEU A CA 1
ATOM 1529 C C . LEU A 1 197 ? 21.537 -4.278 -15.018 1.00 97.62 197 LEU A C 1
ATOM 1531 O O . LEU A 1 197 ? 20.626 -5.101 -14.954 1.00 97.62 197 LEU A O 1
ATOM 1535 N N . ARG A 1 198 ? 21.859 -3.494 -13.987 1.00 97.69 198 ARG A N 1
ATOM 1536 C CA . ARG A 1 198 ? 21.091 -3.417 -12.734 1.00 97.69 198 ARG A CA 1
ATOM 1537 C C . ARG A 1 198 ? 20.981 -1.981 -12.267 1.00 97.69 198 ARG A C 1
ATOM 1539 O O . ARG A 1 198 ? 21.968 -1.252 -12.320 1.00 97.69 198 ARG A O 1
ATOM 1546 N N . LEU A 1 199 ? 19.818 -1.553 -11.778 1.00 97.81 199 LEU A N 1
ATOM 1547 C CA . LEU A 1 199 ? 19.676 -0.183 -11.277 1.00 97.81 199 LEU A CA 1
ATOM 1548 C C . LEU A 1 199 ? 20.641 0.101 -10.121 1.00 97.81 199 LEU A C 1
ATOM 1550 O O . LEU A 1 199 ? 20.815 -0.694 -9.201 1.00 97.81 199 LEU A O 1
ATOM 1554 N N . ARG A 1 200 ? 21.239 1.292 -10.161 1.00 97.38 200 ARG A N 1
ATOM 1555 C CA . ARG A 1 200 ? 21.883 1.923 -9.005 1.00 97.38 200 ARG A CA 1
ATOM 1556 C C . ARG A 1 200 ? 20.838 2.718 -8.229 1.00 97.38 200 ARG A C 1
ATOM 1558 O O . ARG A 1 200 ? 19.757 3.007 -8.738 1.00 97.38 200 ARG A O 1
ATOM 1565 N N . ASN A 1 201 ? 21.210 3.216 -7.052 1.00 96.31 201 ASN A N 1
ATOM 1566 C CA . ASN A 1 201 ? 20.357 4.105 -6.250 1.00 96.31 201 ASN A CA 1
ATOM 1567 C C . ASN A 1 201 ? 19.833 5.327 -7.031 1.00 96.31 201 ASN A C 1
ATOM 1569 O O . ASN A 1 201 ? 18.749 5.828 -6.753 1.00 96.31 201 ASN A O 1
ATOM 1573 N N . THR A 1 202 ? 20.580 5.831 -8.019 1.00 96.81 202 THR A N 1
ATOM 1574 C CA . THR A 1 202 ? 20.111 6.918 -8.896 1.00 96.81 202 THR A CA 1
ATOM 1575 C C . THR A 1 202 ? 18.957 6.491 -9.800 1.00 96.81 202 THR A C 1
ATOM 1577 O O . THR A 1 202 ? 18.056 7.292 -10.031 1.00 96.81 202 THR A O 1
ATOM 1580 N N . GLY A 1 203 ? 18.977 5.252 -10.293 1.00 96.75 203 GLY A N 1
ATOM 1581 C CA . GLY A 1 203 ? 17.897 4.657 -11.071 1.00 96.75 203 GLY A CA 1
ATOM 1582 C C . GLY A 1 203 ? 16.675 4.328 -10.227 1.00 96.75 203 GLY A C 1
ATOM 1583 O O . GLY A 1 203 ? 15.576 4.710 -10.613 1.00 96.75 203 GLY A O 1
ATOM 1584 N N . LEU A 1 204 ? 16.874 3.736 -9.043 1.00 96.19 204 LEU A N 1
ATOM 1585 C CA . LEU A 1 204 ? 15.787 3.467 -8.091 1.00 96.19 204 LEU A CA 1
ATOM 1586 C C . LEU A 1 204 ? 15.035 4.754 -7.723 1.00 96.19 204 LEU A C 1
ATOM 1588 O O . LEU A 1 204 ? 13.827 4.823 -7.894 1.00 96.19 204 LEU A O 1
ATOM 1592 N N . ARG A 1 205 ? 15.752 5.831 -7.368 1.00 96.12 205 ARG A N 1
ATOM 1593 C CA . ARG A 1 205 ? 15.120 7.133 -7.077 1.00 96.12 205 ARG A CA 1
ATOM 1594 C C . ARG A 1 205 ? 14.353 7.724 -8.260 1.00 96.12 205 ARG A C 1
ATOM 1596 O O . ARG A 1 205 ? 13.369 8.425 -8.054 1.00 96.12 205 AR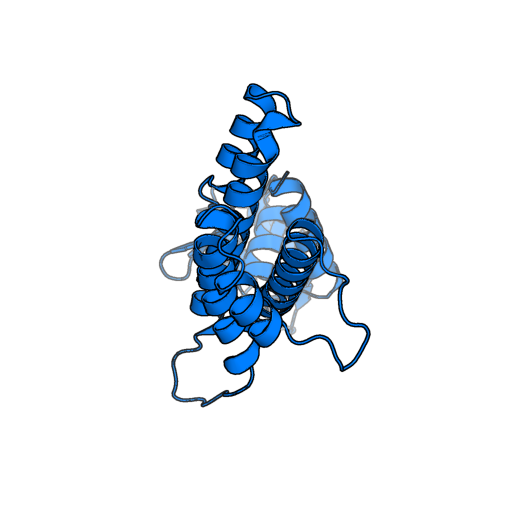G A O 1
ATOM 1603 N N . ARG A 1 206 ? 14.819 7.497 -9.493 1.00 96.62 206 ARG A N 1
ATOM 1604 C CA . ARG A 1 206 ? 14.095 7.942 -10.691 1.00 96.62 206 ARG A CA 1
ATOM 1605 C C . ARG A 1 206 ? 12.807 7.142 -10.867 1.00 96.62 206 ARG A C 1
ATOM 1607 O O . ARG A 1 206 ? 11.781 7.750 -11.138 1.00 96.62 206 ARG A O 1
ATOM 1614 N N . ALA A 1 207 ? 12.871 5.821 -10.711 1.00 95.88 207 ALA A N 1
ATOM 1615 C CA . ALA A 1 207 ? 11.697 4.958 -10.763 1.00 95.88 207 ALA A CA 1
ATOM 1616 C C . ALA A 1 207 ? 10.666 5.363 -9.699 1.00 95.88 207 ALA A C 1
ATOM 1618 O O . ALA A 1 207 ? 9.510 5.573 -10.041 1.00 95.88 207 ALA A O 1
ATOM 1619 N N . ASP A 1 208 ? 11.094 5.591 -8.453 1.00 92.94 208 ASP A N 1
ATOM 1620 C CA . ASP A 1 208 ? 10.211 6.047 -7.372 1.00 92.94 208 ASP A CA 1
ATOM 1621 C C . ASP A 1 208 ? 9.515 7.377 -7.713 1.00 92.94 208 ASP A C 1
ATOM 1623 O O . ASP A 1 208 ? 8.327 7.547 -7.439 1.00 92.94 208 ASP A O 1
ATOM 1627 N N . GLY A 1 209 ? 10.234 8.309 -8.352 1.00 94.62 209 GLY A N 1
ATOM 1628 C CA . GLY A 1 209 ? 9.662 9.562 -8.855 1.00 94.62 209 GLY A CA 1
ATOM 1629 C C . GLY A 1 209 ? 8.578 9.336 -9.912 1.00 94.62 209 GLY A C 1
ATOM 1630 O O . GLY A 1 209 ? 7.484 9.879 -9.786 1.00 94.62 209 GLY A O 1
ATOM 1631 N N . LEU A 1 210 ? 8.846 8.474 -10.899 1.00 95.06 210 LEU A N 1
ATOM 1632 C CA . LEU A 1 210 ? 7.878 8.110 -11.943 1.00 95.06 210 LEU A CA 1
ATOM 1633 C C . LEU A 1 210 ? 6.632 7.429 -11.359 1.00 95.06 210 LEU A C 1
ATOM 1635 O O . LEU A 1 210 ? 5.514 7.750 -11.749 1.00 95.06 210 LEU A O 1
ATOM 1639 N N . ILE A 1 211 ? 6.813 6.516 -10.401 1.00 91.19 211 ILE A N 1
ATOM 1640 C CA . ILE A 1 211 ? 5.714 5.820 -9.718 1.00 91.19 211 ILE A CA 1
ATOM 1641 C C . ILE A 1 211 ? 4.847 6.817 -8.950 1.00 91.19 211 ILE A C 1
ATOM 1643 O O . ILE A 1 211 ? 3.621 6.717 -8.977 1.00 91.19 211 ILE A O 1
ATOM 1647 N N . HIS A 1 212 ? 5.466 7.789 -8.278 1.00 85.19 212 HIS A N 1
ATOM 1648 C CA . HIS A 1 212 ? 4.734 8.819 -7.552 1.00 85.19 212 HIS A CA 1
ATOM 1649 C C . HIS A 1 212 ? 3.912 9.713 -8.489 1.00 85.19 212 HIS A C 1
ATOM 1651 O O . HIS A 1 212 ? 2.742 9.963 -8.208 1.00 85.19 212 HIS A O 1
ATOM 1657 N N . GLU A 1 213 ? 4.498 10.149 -9.607 1.00 85.62 213 GLU A N 1
ATOM 1658 C CA . GLU A 1 213 ? 3.824 10.965 -10.625 1.00 85.62 213 GLU A CA 1
ATOM 1659 C C . GLU A 1 213 ? 2.679 10.209 -11.313 1.00 85.62 213 GLU A C 1
ATOM 1661 O O . GLU A 1 213 ? 1.599 10.765 -11.471 1.00 85.62 213 GLU A O 1
ATOM 1666 N N . GLY A 1 214 ? 2.882 8.934 -11.663 1.00 75.88 214 GLY A N 1
ATOM 1667 C CA . GLY A 1 214 ? 1.867 8.096 -12.311 1.00 75.88 214 GLY A CA 1
ATOM 1668 C C . GLY A 1 214 ? 0.747 7.599 -11.387 1.00 75.88 214 GLY A C 1
ATOM 1669 O O . GLY A 1 214 ? -0.233 7.042 -11.872 1.00 75.88 214 GLY A O 1
ATOM 1670 N N . SER A 1 215 ? 0.885 7.777 -10.067 1.00 63.69 215 SER A N 1
ATOM 1671 C CA . SER A 1 215 ? -0.121 7.383 -9.065 1.00 63.69 215 SER A CA 1
ATOM 1672 C C . SER A 1 215 ? -1.043 8.530 -8.618 1.00 63.69 215 SER A C 1
ATOM 1674 O O . SER A 1 215 ? -1.929 8.290 -7.790 1.00 63.69 215 SER A O 1
ATOM 1676 N N . MET A 1 216 ? -0.813 9.761 -9.096 1.00 54.09 216 MET A N 1
ATOM 1677 C CA . MET A 1 216 ? -1.645 10.949 -8.832 1.00 54.09 216 MET A CA 1
ATOM 1678 C C . MET A 1 216 ? -2.706 11.144 -9.913 1.00 54.09 216 MET A C 1
ATOM 1680 O O . MET A 1 216 ? -3.846 11.495 -9.529 1.00 54.09 216 MET A O 1
#

Mean predicted aligned error: 8.44 Å

Nearest PDB structures (foldseek):
  6c28-assembly2_B  TM=5.999E-01  e=1.856E+00  Rhodopseudomonas palustris CGA009
  6bbf-assembly1_E  TM=5.188E-01  e=5.936E+00  Drosophila 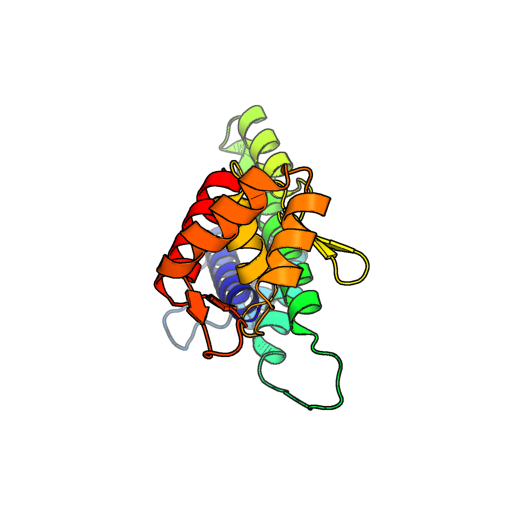melanogaster
  6bbg-assembly1_A  TM=5.256E-01  e=9.636E+00  Drosophila melanogaster
  3nmx-assembly2_B  TM=1.662E-01  e=9.180E+00  Homo sapiens

Solvent-accessible surface area (backbone atoms only — not comparable to full-atom values): 12125 Å² total; per-residue (Å²): 84,66,68,54,20,51,50,40,33,54,49,40,48,52,51,52,48,52,51,40,44,71,74,72,45,81,78,60,65,74,89,70,48,47,65,70,60,51,41,59,53,44,50,68,49,74,92,54,58,60,59,72,25,44,54,47,40,52,55,38,48,57,36,33,52,51,33,71,70,57,85,78,76,85,57,93,90,53,82,82,52,47,60,62,52,24,52,53,27,51,53,48,52,33,50,47,52,30,51,52,42,63,69,49,28,90,83,46,57,62,69,60,38,49,53,50,35,52,60,52,67,51,86,80,75,72,59,55,49,76,59,94,92,41,65,46,63,78,59,50,90,43,56,48,48,38,51,44,45,48,46,54,71,51,52,93,48,68,45,43,56,66,57,52,32,54,43,35,37,75,67,74,34,54,69,68,50,16,53,52,19,62,60,62,46,54,84,24,36,47,65,79,82,83,49,34,35,29,66,34,74,69,27,49,55,49,36,55,50,51,54,56,64,61,71,111

Sequence (216 aa):
WDDAAAKGGKFVEAVMKALWVFVGDTVPKGKAYKAGSIMDQIASKAAFPERIRLTIPRACRFAYEIASNRGARHDADEIEANEMDATVVVAVCAWVLAEMVSFAQKGLDLARAKSIVEGLMRRRYPFTEEIDGRVYTDIAQSALDAAVLILWHVYPVRMSREDLIASLIRHDYSENNSNVAASRVSRYVDNDGEGNLRLRNTGLRRADGLIHEGSM